Protein AF-A0A956MGJ2-F1 (afdb_monomer_lite)

Secondary structure (DSSP, 8-state):
--HHHHHHHHHHHHHHHHHHHHHS--HHHHHHHHHHHHHHHHHHHTTT---HHHHHHHHHHHHHHHHHHHHHHHHHH-HHHHHHHHHHHHHHHHHHHHHHHHHHHHHHHHHHHHHTTTSPPPHHHHHHHHHHHT-SEEEEEETTS-EEEEEE---SPPPHHHHTS--SEEEEE-SSEEEEEEEEE-TTSSEEEEEEEEEEE---TTTSSGGG--HHHHHHHHHS--EEEE-TTS--SSSEEEEEETTEEEEEEEE----HHHHHHHHHHHHHHHHHHHHHHHHHHHHHHS-HHHHHHHHHHHHHHHHHH--HHHHS--HHHH-TTT-EETTEEEEHHHHHHHHHHHHHHHHHHS-GGGSS-TTSSTTSS--

Foldseek 3Di:
DDLLQLLLVLLLQLLLLLLLCLQPQDVVSLCRNVVSLVVSCVSQVVPPDDPPLLSVLSVVLSVLSVVLSVLLCCLVPVVVVNVVVLQVVLLVVVVVVVVLLVVLLQVLQVQQLAVCQPHHDDLVSNVVSCVSSQFQKKFKAFLVLHTPDIDHDDDDDDDPCVSHVVDQWAWDDDPFWIWIKGWDHRPNNGMIMITIATAGGNDDPVPCDDSNPHVQNVSCVVSVWGKDKAAPVPDDDPAKDFDDDPHGGRIIMGTDDDDSVVVSLLSSLVSSVVSVVSSVVSVVVSLVSDDPVVNLVSLLVVLQSCLVSNPCCSNVVVVQQFDCVNAPDPPDPGGNSSVVSNVVSVVVSCVSPDDPVPVDDCPVVVVVPPD

Structure (mmCIF, N/CA/C/O backbone):
data_AF-A0A956MGJ2-F1
#
_entry.id   AF-A0A956MGJ2-F1
#
loop_
_atom_site.group_PDB
_atom_site.id
_atom_site.type_symbol
_atom_site.label_atom_id
_atom_site.label_alt_id
_atom_site.label_comp_id
_atom_site.label_asym_id
_atom_site.label_entity_id
_atom_site.label_seq_id
_atom_site.pdbx_PDB_ins_code
_atom_site.Cartn_x
_atom_site.Cartn_y
_atom_site.Cartn_z
_atom_site.occupancy
_atom_site.B_iso_or_equiv
_atom_site.auth_seq_id
_atom_site.auth_comp_id
_atom_site.auth_asym_id
_atom_site.auth_atom_id
_atom_site.pdbx_PDB_model_num
ATOM 1 N N . MET A 1 1 ? 25.127 6.728 -45.555 1.00 55.66 1 MET A N 1
ATOM 2 C CA . MET A 1 1 ? 24.183 6.244 -44.512 1.00 55.66 1 MET A CA 1
ATOM 3 C C . MET A 1 1 ? 23.483 7.454 -43.885 1.00 55.66 1 MET A C 1
ATOM 5 O O . MET A 1 1 ? 24.183 8.393 -43.530 1.00 55.66 1 MET A O 1
ATOM 9 N N . SER A 1 2 ? 22.144 7.507 -43.805 1.00 67.06 2 SER A N 1
ATOM 10 C CA . SER A 1 2 ? 21.439 8.711 -43.313 1.00 67.06 2 SER A CA 1
ATOM 11 C C . SER A 1 2 ? 21.508 8.843 -41.783 1.00 67.06 2 SER A C 1
ATOM 13 O O . SER A 1 2 ? 21.442 7.843 -41.072 1.00 67.06 2 SER A O 1
ATOM 15 N N . ALA A 1 3 ? 21.620 10.072 -41.266 1.00 64.88 3 ALA A N 1
ATOM 16 C CA . ALA A 1 3 ? 21.767 10.359 -39.830 1.00 64.88 3 ALA A CA 1
ATOM 17 C C . ALA A 1 3 ? 20.634 9.772 -38.971 1.00 64.88 3 ALA A C 1
ATOM 19 O O . ALA A 1 3 ? 20.891 9.205 -37.912 1.00 64.88 3 ALA A O 1
ATOM 20 N N . ALA A 1 4 ? 19.404 9.796 -39.493 1.00 66.50 4 ALA A N 1
ATOM 21 C CA . ALA A 1 4 ? 18.241 9.182 -38.859 1.00 66.50 4 ALA A CA 1
ATOM 22 C C . ALA A 1 4 ? 18.428 7.673 -38.608 1.00 66.50 4 ALA A C 1
ATOM 24 O O . ALA A 1 4 ? 18.086 7.187 -37.536 1.00 66.50 4 ALA A O 1
ATOM 25 N N . ARG A 1 5 ? 19.051 6.935 -39.545 1.00 70.94 5 ARG A N 1
ATOM 26 C CA . ARG A 1 5 ? 19.335 5.495 -39.380 1.00 70.94 5 ARG A CA 1
ATOM 27 C C . ARG A 1 5 ? 20.367 5.225 -38.287 1.00 70.94 5 ARG A C 1
ATOM 29 O O . ARG A 1 5 ? 20.300 4.206 -37.606 1.00 70.94 5 ARG A O 1
ATOM 36 N N . MET A 1 6 ? 21.338 6.118 -38.138 1.00 74.31 6 MET A N 1
ATOM 37 C CA . MET A 1 6 ? 22.406 5.977 -37.151 1.00 74.31 6 MET A CA 1
ATOM 38 C C . MET A 1 6 ? 21.888 6.296 -35.744 1.00 74.31 6 MET A C 1
ATOM 40 O O . MET A 1 6 ? 22.153 5.546 -34.811 1.00 74.31 6 MET A O 1
ATOM 44 N N . GLN A 1 7 ? 21.042 7.318 -35.614 1.00 72.81 7 GLN A N 1
ATOM 45 C CA . GLN A 1 7 ? 20.368 7.643 -34.360 1.00 72.81 7 GLN A CA 1
ATOM 46 C C . GLN A 1 7 ? 19.395 6.545 -33.908 1.00 72.81 7 GLN A C 1
ATOM 48 O O . GLN A 1 7 ? 19.388 6.187 -32.732 1.00 72.81 7 GLN A O 1
ATOM 53 N N . THR A 1 8 ? 18.624 5.946 -34.825 1.00 75.81 8 THR A N 1
ATOM 54 C CA . THR A 1 8 ? 17.749 4.818 -34.468 1.00 75.81 8 THR A CA 1
ATOM 55 C C . THR A 1 8 ? 18.539 3.614 -33.962 1.00 75.81 8 THR A C 1
ATOM 57 O O . THR A 1 8 ? 18.108 2.982 -33.006 1.00 75.81 8 THR A O 1
ATOM 60 N N . ARG A 1 9 ? 19.716 3.313 -34.538 1.00 82.38 9 ARG A N 1
ATOM 61 C CA . ARG A 1 9 ? 20.573 2.199 -34.081 1.00 82.38 9 ARG A CA 1
ATOM 62 C C . ARG A 1 9 ? 21.017 2.380 -32.633 1.00 82.38 9 ARG A C 1
ATOM 64 O O . ARG A 1 9 ? 20.860 1.460 -31.840 1.00 82.38 9 ARG A O 1
ATOM 71 N N . TRP A 1 10 ? 21.499 3.568 -32.284 1.00 84.62 10 TRP A N 1
ATOM 72 C CA . TRP A 1 10 ? 21.889 3.876 -30.909 1.00 84.62 10 TRP A CA 1
ATOM 73 C C . TRP A 1 10 ? 20.704 3.850 -29.938 1.00 84.62 10 TRP A C 1
ATOM 75 O O . TRP A 1 10 ? 20.852 3.391 -28.810 1.00 84.62 10 TRP A O 1
ATOM 85 N N . GLY A 1 11 ? 19.508 4.239 -30.389 1.00 83.44 11 GLY A N 1
ATOM 86 C CA . GLY A 1 11 ? 18.283 4.078 -29.604 1.00 83.44 11 GLY A CA 1
ATOM 87 C C . GLY A 1 11 ? 17.942 2.613 -29.295 1.00 83.44 11 GLY A C 1
ATOM 88 O O . GLY A 1 11 ? 17.576 2.302 -28.164 1.00 83.44 11 GLY A O 1
ATOM 89 N N . TRP A 1 12 ? 18.127 1.696 -30.252 1.00 84.44 12 TRP A N 1
ATOM 90 C CA . TRP A 1 12 ? 17.963 0.254 -30.013 1.00 84.44 12 TRP A CA 1
ATOM 91 C C . TRP A 1 12 ? 19.016 -0.308 -29.051 1.00 84.44 12 TRP A C 1
ATOM 93 O O . TRP A 1 12 ? 18.676 -1.143 -28.217 1.00 84.44 12 TRP A O 1
ATOM 103 N N . VAL A 1 13 ? 20.266 0.169 -29.118 1.00 86.25 13 VAL A N 1
ATOM 104 C CA . VAL A 1 13 ? 21.319 -0.205 -28.153 1.00 86.25 13 VAL A CA 1
ATOM 105 C C . VAL A 1 13 ? 20.947 0.264 -26.747 1.00 86.25 13 VAL A C 1
ATOM 107 O O . VAL A 1 13 ? 20.982 -0.538 -25.818 1.00 86.25 13 VAL A O 1
ATOM 110 N N . ALA A 1 14 ? 20.512 1.520 -26.598 1.00 87.25 14 ALA A N 1
ATOM 111 C CA . ALA A 1 14 ? 20.079 2.056 -25.310 1.00 87.25 14 ALA A CA 1
ATOM 112 C C . ALA A 1 14 ? 18.910 1.256 -24.718 1.00 87.25 14 ALA A C 1
ATOM 114 O O . ALA A 1 14 ? 18.926 0.905 -23.539 1.00 87.25 14 ALA A O 1
ATOM 115 N N . LEU A 1 15 ? 17.925 0.908 -25.551 1.00 87.38 15 LEU A N 1
ATOM 116 C CA . LEU A 1 15 ? 16.812 0.059 -25.142 1.00 87.38 15 LEU A CA 1
ATOM 117 C C . LEU A 1 15 ? 17.285 -1.343 -24.730 1.00 87.38 15 LEU A C 1
ATOM 119 O O . LEU A 1 15 ? 16.853 -1.847 -23.699 1.00 87.38 15 LEU A O 1
ATOM 123 N N . GLY A 1 16 ? 18.191 -1.959 -25.493 1.00 86.56 16 GLY A N 1
ATOM 124 C CA . GLY A 1 16 ? 18.778 -3.257 -25.157 1.00 86.56 16 GLY A CA 1
ATOM 125 C C . GLY A 1 16 ? 19.500 -3.244 -23.808 1.00 86.56 16 GLY A C 1
ATOM 126 O O . GLY A 1 16 ? 19.301 -4.150 -23.002 1.00 86.56 16 GLY A O 1
ATOM 127 N N . SER A 1 17 ? 20.267 -2.189 -23.516 1.00 88.94 17 SER A N 1
ATOM 128 C CA . SER A 1 17 ? 20.913 -2.008 -22.211 1.00 88.94 17 SER A CA 1
ATOM 129 C C . SER A 1 17 ? 19.895 -1.860 -21.075 1.00 88.94 17 SER A C 1
ATOM 131 O O . SER A 1 17 ? 20.057 -2.484 -20.029 1.00 88.94 17 SER A O 1
ATOM 133 N N . LEU A 1 18 ? 18.809 -1.107 -21.281 1.00 88.31 18 LEU A N 1
ATOM 134 C CA . LEU A 1 18 ? 17.727 -0.987 -20.295 1.00 88.31 18 LEU A CA 1
ATOM 135 C C . LEU A 1 18 ? 16.997 -2.320 -20.064 1.00 88.31 18 LEU A C 1
ATOM 137 O O . LEU A 1 18 ? 16.651 -2.636 -18.930 1.00 88.31 18 LEU A O 1
ATOM 141 N N . LEU A 1 19 ? 16.801 -3.132 -21.107 1.00 87.88 19 LEU A N 1
ATOM 142 C CA . LEU A 1 19 ? 16.224 -4.473 -20.969 1.00 87.88 19 LEU A CA 1
ATOM 143 C C . LEU A 1 19 ? 17.167 -5.428 -20.223 1.00 87.88 19 LEU A C 1
ATOM 145 O O . LEU A 1 19 ? 16.711 -6.194 -19.377 1.00 87.88 19 LEU A O 1
ATOM 149 N N . ALA A 1 20 ? 18.476 -5.359 -20.476 1.00 87.44 20 ALA A N 1
ATOM 150 C CA . ALA A 1 20 ? 19.469 -6.136 -19.732 1.00 87.44 20 ALA A CA 1
ATOM 151 C C . ALA A 1 20 ? 19.498 -5.750 -18.242 1.00 87.44 20 ALA A C 1
ATOM 153 O O . ALA A 1 20 ? 19.601 -6.624 -17.377 1.00 87.44 20 ALA A O 1
ATOM 154 N N . TRP A 1 21 ? 19.315 -4.461 -17.932 1.00 90.31 21 TRP A N 1
ATOM 155 C CA . TRP A 1 21 ? 19.208 -3.969 -16.558 1.00 90.31 21 TRP A CA 1
ATOM 156 C C . TRP A 1 21 ? 18.045 -4.611 -15.784 1.00 90.31 21 TRP A C 1
ATOM 158 O O . TRP A 1 21 ? 18.196 -4.908 -14.600 1.00 90.31 21 TRP A O 1
ATOM 168 N N . LEU A 1 22 ? 16.914 -4.909 -16.441 1.00 86.62 22 LEU A N 1
ATOM 169 C CA . LEU A 1 22 ? 15.776 -5.589 -15.797 1.00 86.62 22 LEU A CA 1
ATOM 170 C C . LEU A 1 22 ? 16.156 -6.969 -15.240 1.00 86.62 22 LEU A C 1
ATOM 172 O O . LEU A 1 22 ? 15.590 -7.408 -14.237 1.00 86.62 22 LEU A O 1
ATOM 176 N N . ARG A 1 23 ? 17.120 -7.648 -15.875 1.00 84.94 23 ARG A N 1
ATOM 177 C CA . ARG A 1 23 ? 17.613 -8.965 -15.455 1.00 84.94 23 ARG A CA 1
ATOM 178 C C . ARG A 1 23 ? 18.796 -8.879 -14.495 1.00 84.94 23 ARG A C 1
ATOM 180 O O . ARG A 1 23 ? 18.890 -9.711 -13.586 1.00 84.94 23 ARG A O 1
ATOM 187 N N . TRP A 1 24 ? 19.679 -7.907 -14.713 1.00 87.38 24 TRP A N 1
ATOM 188 C CA . TRP A 1 24 ? 20.918 -7.700 -13.965 1.00 87.38 24 TRP A CA 1
ATOM 189 C C . TRP A 1 24 ? 21.084 -6.217 -13.605 1.00 87.38 24 TRP A C 1
ATOM 191 O O . TRP A 1 24 ? 21.798 -5.504 -14.309 1.00 87.38 24 TRP A O 1
ATOM 201 N N . PRO A 1 25 ? 20.443 -5.728 -12.529 1.00 87.44 25 PRO A N 1
ATOM 202 C CA . PRO A 1 25 ? 20.536 -4.324 -12.143 1.00 87.44 25 PRO A CA 1
ATOM 203 C C . PRO A 1 25 ? 21.990 -3.930 -11.860 1.00 87.44 25 PRO A C 1
ATOM 205 O O . PRO A 1 25 ? 22.602 -4.428 -10.917 1.00 87.44 25 PRO A O 1
ATOM 208 N N . SER A 1 26 ? 22.563 -3.060 -12.691 1.00 89.56 26 SER A N 1
ATOM 209 C CA . SER A 1 26 ? 23.944 -2.598 -12.538 1.00 89.56 26 SER A CA 1
ATOM 210 C C . SER A 1 26 ? 24.154 -1.220 -13.161 1.00 89.56 26 SER A C 1
ATOM 212 O O . SER A 1 26 ? 23.470 -0.835 -14.115 1.00 89.56 26 SER A O 1
ATOM 214 N N . TRP A 1 27 ? 25.145 -0.490 -12.647 1.00 91.00 27 TRP A N 1
ATOM 215 C CA . TRP A 1 27 ? 25.567 0.793 -13.210 1.00 91.00 27 TRP A CA 1
ATOM 216 C C . TRP A 1 27 ? 26.134 0.666 -14.629 1.00 91.00 27 TRP A C 1
ATOM 218 O O . TRP A 1 27 ? 26.012 1.602 -15.415 1.00 91.00 27 TRP A O 1
ATOM 228 N N . LEU A 1 28 ? 26.679 -0.500 -14.996 1.00 92.75 28 LEU A N 1
ATOM 229 C CA . LEU A 1 28 ? 27.245 -0.744 -16.327 1.00 92.75 28 LEU A CA 1
ATOM 230 C C . LEU A 1 28 ? 26.185 -0.633 -17.428 1.00 92.75 28 LEU A C 1
ATOM 232 O O . LEU A 1 28 ? 26.420 0.002 -18.454 1.00 92.75 28 LEU A O 1
ATOM 236 N N . TRP A 1 29 ? 24.994 -1.192 -17.205 1.00 90.50 29 TRP A N 1
ATOM 237 C CA . TRP A 1 29 ? 23.905 -1.109 -18.181 1.00 90.50 29 TRP A CA 1
ATOM 238 C C . TRP A 1 29 ? 23.333 0.303 -18.303 1.00 90.50 29 TRP A C 1
ATOM 240 O O . TRP A 1 29 ? 22.946 0.719 -19.393 1.00 90.50 29 TRP A O 1
ATOM 250 N N . ILE A 1 30 ? 23.335 1.066 -17.209 1.00 89.81 30 ILE A N 1
ATOM 251 C CA . ILE A 1 30 ? 22.925 2.475 -17.212 1.00 89.81 30 ILE A CA 1
ATOM 252 C C . ILE A 1 30 ? 23.940 3.311 -17.996 1.00 89.81 30 ILE A C 1
ATOM 254 O O . ILE A 1 30 ? 23.548 4.078 -18.873 1.00 89.81 30 ILE A O 1
ATOM 258 N N . ALA A 1 31 ? 25.237 3.122 -17.739 1.00 90.69 31 ALA A N 1
ATOM 259 C CA . ALA A 1 31 ? 26.306 3.787 -18.477 1.00 90.69 31 ALA A CA 1
ATOM 260 C C . ALA A 1 31 ? 26.255 3.444 -19.975 1.00 90.69 31 ALA A C 1
ATOM 262 O O . ALA A 1 31 ? 26.366 4.339 -20.811 1.00 90.69 31 ALA A O 1
ATOM 263 N N . GLY A 1 32 ? 26.000 2.177 -20.321 1.00 89.38 32 GLY A N 1
ATOM 264 C CA . GLY A 1 32 ? 25.784 1.743 -21.702 1.00 89.38 32 GLY A CA 1
ATOM 265 C C . GLY A 1 32 ? 24.585 2.433 -22.362 1.00 89.38 32 GLY A C 1
ATOM 266 O O . GLY A 1 32 ? 24.704 2.935 -23.482 1.00 89.38 32 GLY A O 1
ATOM 267 N N . ALA A 1 33 ? 23.455 2.535 -21.654 1.00 89.75 33 ALA A N 1
ATOM 268 C CA . ALA A 1 33 ? 22.269 3.229 -22.149 1.00 89.75 33 ALA A CA 1
ATOM 269 C C . ALA A 1 33 ? 22.529 4.727 -22.374 1.00 89.75 33 ALA A C 1
ATOM 271 O O . ALA A 1 33 ? 22.254 5.245 -23.456 1.00 89.75 33 ALA A O 1
ATOM 272 N N . LEU A 1 34 ? 23.107 5.416 -21.386 1.00 90.00 34 LEU A N 1
ATOM 273 C CA . LEU A 1 34 ? 23.436 6.841 -21.474 1.00 90.00 34 LEU A CA 1
ATOM 274 C C . LEU A 1 34 ? 24.486 7.124 -22.555 1.00 90.00 34 LEU A C 1
ATOM 276 O O . LEU A 1 34 ? 24.324 8.070 -23.325 1.00 90.00 34 LEU A O 1
ATOM 280 N N . GLY A 1 35 ? 25.517 6.284 -22.667 1.00 89.38 35 GLY A N 1
ATOM 281 C CA . GLY A 1 35 ? 26.540 6.386 -23.707 1.00 89.38 35 GLY A CA 1
ATOM 282 C C . GLY A 1 35 ? 25.947 6.250 -25.110 1.00 89.38 35 GLY A C 1
ATOM 283 O O . GLY A 1 35 ? 26.216 7.077 -25.982 1.00 89.38 35 GLY A O 1
ATOM 284 N N . ALA A 1 36 ? 25.061 5.271 -25.318 1.00 87.44 36 ALA A N 1
ATOM 285 C CA . ALA A 1 36 ? 24.349 5.110 -26.582 1.00 87.44 36 ALA A CA 1
ATOM 286 C C . ALA A 1 36 ? 23.455 6.325 -26.899 1.00 87.44 36 ALA A C 1
ATOM 288 O O . ALA A 1 36 ? 23.465 6.822 -28.028 1.00 87.44 36 ALA A O 1
ATOM 289 N N . LEU A 1 37 ? 22.733 6.868 -25.913 1.00 85.88 37 LEU A N 1
ATOM 290 C CA . LEU A 1 37 ? 21.936 8.087 -26.098 1.00 85.88 37 LEU A CA 1
ATOM 291 C C . LEU A 1 37 ? 22.800 9.305 -26.442 1.00 85.88 37 LEU A C 1
ATOM 293 O O . LEU A 1 37 ? 22.441 10.056 -27.350 1.00 85.88 37 LEU A O 1
ATOM 297 N N . GLY A 1 38 ? 23.943 9.474 -25.774 1.00 85.06 38 GLY A N 1
ATOM 298 C CA . GLY A 1 38 ? 24.897 10.551 -26.038 1.00 85.06 38 GLY A CA 1
ATOM 299 C C . GLY A 1 38 ? 25.451 10.497 -27.461 1.00 85.06 38 GLY A C 1
ATOM 300 O O . GLY A 1 38 ? 25.417 11.501 -28.176 1.00 85.06 38 GLY A O 1
ATOM 301 N N . LEU A 1 39 ? 25.861 9.309 -27.920 1.00 85.12 39 LEU A N 1
ATOM 302 C CA . LEU A 1 39 ? 26.315 9.089 -29.298 1.00 85.12 39 LEU A CA 1
ATOM 303 C C . LEU A 1 39 ? 25.197 9.354 -30.317 1.00 85.12 39 LEU A C 1
ATOM 305 O O . LEU A 1 39 ? 25.419 10.020 -31.331 1.00 85.12 39 LEU A O 1
ATOM 309 N N . GLY A 1 40 ? 23.975 8.890 -30.042 1.00 80.50 40 GLY A N 1
ATOM 310 C CA . GLY A 1 40 ? 22.810 9.152 -30.889 1.00 80.50 40 GLY A CA 1
ATOM 311 C C . GLY A 1 40 ? 22.456 10.641 -30.984 1.00 80.50 40 GLY A C 1
ATOM 312 O O . GLY A 1 40 ? 22.125 11.127 -32.068 1.00 80.50 40 GLY A O 1
ATOM 313 N N . TRP A 1 41 ? 22.555 11.375 -29.873 1.00 79.19 41 TRP A N 1
ATOM 314 C CA . TRP A 1 41 ? 22.284 12.811 -29.815 1.00 79.19 41 TRP A CA 1
ATOM 315 C C . TRP A 1 41 ? 23.359 13.638 -30.521 1.00 79.19 41 TRP A C 1
ATOM 317 O O . TRP A 1 41 ? 23.013 14.511 -31.316 1.00 79.19 41 TRP A O 1
ATOM 327 N N . ALA A 1 42 ? 24.644 13.329 -30.316 1.00 81.88 42 ALA A N 1
ATOM 328 C CA . ALA A 1 42 ? 25.751 14.005 -30.995 1.00 81.88 42 ALA A CA 1
ATOM 329 C C . ALA A 1 42 ? 25.619 13.908 -32.527 1.00 81.88 42 ALA A C 1
ATOM 331 O O . ALA A 1 42 ? 25.711 14.915 -33.230 1.00 81.88 42 ALA A O 1
ATOM 332 N N . VAL A 1 43 ? 25.284 12.717 -33.039 1.00 76.19 43 VAL A N 1
ATOM 333 C CA . VAL A 1 43 ? 25.066 12.474 -34.477 1.00 76.19 43 VAL A CA 1
ATOM 334 C C . VAL A 1 43 ? 23.813 13.192 -35.007 1.00 76.19 43 VAL A C 1
ATOM 336 O O . VAL A 1 43 ? 23.805 13.652 -36.152 1.00 76.19 43 VAL A O 1
ATOM 339 N N . GLY A 1 44 ? 22.753 13.299 -34.198 1.00 68.25 44 GLY A N 1
ATOM 340 C CA . GLY A 1 44 ? 21.500 13.966 -34.572 1.00 68.25 44 GLY A CA 1
ATOM 341 C C . GLY A 1 44 ? 21.569 15.499 -34.533 1.00 68.25 44 GLY A C 1
ATOM 342 O O . GLY A 1 44 ? 21.020 16.163 -35.417 1.00 68.25 44 GLY A O 1
ATOM 343 N N . ARG A 1 45 ? 22.273 16.074 -33.545 1.00 69.44 45 ARG A N 1
ATOM 344 C CA . ARG A 1 45 ? 22.420 17.528 -33.347 1.00 69.44 45 ARG A CA 1
ATOM 345 C C . ARG A 1 45 ? 23.189 18.195 -34.481 1.00 69.44 45 ARG A C 1
ATOM 347 O O . ARG A 1 45 ? 22.788 19.264 -34.924 1.00 69.44 45 ARG A O 1
ATOM 354 N N . TRP A 1 46 ? 24.213 17.531 -35.017 1.00 59.12 46 TRP A N 1
ATOM 355 C CA . TRP A 1 46 ? 24.986 18.019 -36.166 1.00 59.12 46 TRP A CA 1
ATOM 356 C C . TRP A 1 46 ? 24.156 18.167 -37.455 1.00 59.12 46 TRP A C 1
ATOM 358 O O . TRP A 1 46 ? 24.626 18.757 -38.423 1.00 59.12 46 TRP A O 1
ATOM 368 N N . ARG A 1 47 ? 22.931 17.620 -37.505 1.00 58.41 47 ARG A N 1
ATOM 369 C CA . ARG A 1 47 ? 22.081 17.593 -38.710 1.00 58.41 47 ARG A CA 1
ATOM 370 C C . ARG A 1 47 ? 20.627 18.036 -38.468 1.00 58.41 47 ARG A C 1
ATOM 372 O O . ARG A 1 47 ? 19.764 17.780 -39.305 1.00 58.41 47 ARG A O 1
ATOM 379 N N . GLY A 1 48 ? 20.352 18.707 -37.343 1.00 53.00 48 GLY A N 1
ATOM 380 C CA . GLY A 1 48 ? 19.141 19.517 -37.124 1.00 53.00 48 GLY A CA 1
ATOM 381 C C . GLY A 1 48 ? 17.810 18.786 -36.888 1.00 53.00 48 GLY A C 1
ATOM 382 O O . GLY A 1 48 ? 16.773 19.444 -36.878 1.00 53.00 48 GLY A O 1
ATOM 383 N N . ARG A 1 49 ? 17.780 17.457 -36.702 1.00 58.19 49 ARG A N 1
ATOM 384 C CA . ARG A 1 49 ? 16.526 16.694 -36.494 1.00 58.19 49 ARG A CA 1
ATOM 385 C C . ARG A 1 49 ? 16.716 15.483 -35.577 1.00 58.19 49 ARG A C 1
ATOM 387 O O . ARG A 1 49 ? 16.811 14.355 -36.050 1.00 58.19 49 ARG A O 1
ATOM 394 N N . GLY A 1 50 ? 16.755 15.714 -34.265 1.00 58.34 50 GLY A N 1
ATOM 395 C CA . GLY A 1 50 ? 16.750 14.644 -33.263 1.00 58.34 50 GLY A CA 1
ATOM 396 C C . GLY A 1 50 ? 15.373 14.487 -32.597 1.00 58.34 50 GLY A C 1
ATOM 397 O O . GLY A 1 50 ? 14.843 15.489 -32.122 1.00 58.34 50 GLY A O 1
ATOM 398 N N . PRO A 1 51 ? 14.781 13.279 -32.511 1.00 66.81 51 PRO A N 1
ATOM 399 C CA . PRO A 1 51 ? 13.570 13.023 -31.730 1.00 66.81 51 PRO A CA 1
ATOM 400 C C . PRO A 1 51 ? 13.828 13.204 -30.226 1.00 66.81 51 PRO A C 1
ATOM 402 O O . PRO A 1 51 ? 14.160 12.250 -29.523 1.00 66.81 51 PRO A O 1
ATOM 405 N N . LEU A 1 52 ? 13.639 14.432 -29.732 1.00 77.31 52 LEU A N 1
ATOM 406 C CA . LEU A 1 52 ? 13.768 14.811 -28.317 1.00 77.31 52 LEU A CA 1
ATOM 407 C C . LEU A 1 52 ? 12.999 13.865 -27.382 1.00 77.31 52 LEU A C 1
ATOM 409 O O . LEU A 1 52 ? 13.503 13.495 -26.325 1.00 77.31 52 LEU A O 1
ATOM 413 N N . ALA A 1 53 ? 11.817 13.407 -27.802 1.00 79.31 53 ALA A N 1
ATOM 414 C CA . ALA A 1 53 ? 10.989 12.484 -27.031 1.00 79.31 53 ALA A CA 1
ATOM 415 C C . ALA A 1 53 ? 11.702 11.159 -26.701 1.00 79.31 53 ALA A C 1
ATOM 417 O O . ALA A 1 53 ? 11.599 10.671 -25.581 1.00 79.31 53 ALA A O 1
ATOM 418 N N . LEU A 1 54 ? 12.468 10.592 -27.641 1.00 79.56 54 LEU A N 1
ATOM 419 C CA . LEU A 1 54 ? 13.191 9.340 -27.412 1.00 79.56 54 LEU A CA 1
ATOM 420 C C . LEU A 1 54 ? 14.323 9.526 -26.398 1.00 79.56 54 LEU A C 1
ATOM 422 O O . LEU A 1 54 ? 14.481 8.714 -25.489 1.00 79.56 54 LEU A O 1
ATOM 426 N N . THR A 1 55 ? 15.102 10.598 -26.551 1.00 81.31 55 THR A N 1
ATOM 427 C CA . THR A 1 55 ? 16.196 10.913 -25.626 1.00 81.31 55 THR A CA 1
ATOM 428 C C . THR A 1 55 ? 15.679 11.207 -24.223 1.00 81.31 55 THR A C 1
ATOM 430 O O . THR A 1 55 ? 16.286 10.756 -23.258 1.00 81.31 55 THR A O 1
ATOM 433 N N . LEU A 1 56 ? 14.535 11.890 -24.104 1.00 85.19 56 LEU A N 1
ATOM 434 C CA . LEU A 1 56 ? 13.900 12.168 -22.816 1.00 85.19 56 LEU A CA 1
ATOM 435 C C . LEU A 1 56 ? 13.369 10.891 -22.157 1.00 85.19 56 LEU A C 1
ATOM 437 O O . LEU A 1 56 ? 13.664 10.657 -20.991 1.00 85.19 56 LEU A O 1
ATOM 441 N N . LEU A 1 57 ? 12.648 10.034 -22.889 1.00 85.50 57 LEU A N 1
ATOM 442 C CA . LEU A 1 57 ? 12.102 8.787 -22.336 1.00 85.50 57 LEU A CA 1
ATOM 443 C C . LEU A 1 57 ? 13.200 7.812 -21.905 1.00 85.50 57 LEU A C 1
ATOM 445 O O . LEU A 1 57 ? 13.137 7.250 -20.814 1.00 85.50 57 LEU A O 1
ATOM 449 N N . ALA A 1 58 ? 14.221 7.622 -22.739 1.00 84.00 58 ALA A N 1
ATOM 450 C CA . ALA A 1 58 ? 15.326 6.729 -22.417 1.00 84.00 58 ALA A CA 1
ATOM 451 C C . ALA A 1 58 ? 16.233 7.311 -21.316 1.00 84.00 58 ALA A C 1
ATOM 453 O O . ALA A 1 58 ? 16.699 6.568 -20.455 1.00 84.00 58 ALA A O 1
ATOM 454 N N . GLY A 1 59 ? 16.427 8.635 -21.293 1.00 86.69 59 GLY A N 1
ATOM 455 C CA . GLY A 1 59 ? 17.103 9.332 -20.198 1.00 86.69 59 GLY A CA 1
ATOM 456 C C . GLY A 1 59 ? 16.347 9.197 -18.874 1.00 86.69 59 GLY A C 1
ATOM 457 O O . GLY A 1 59 ? 16.949 8.859 -17.858 1.00 86.69 59 GLY A O 1
ATOM 458 N N . ALA A 1 60 ? 15.020 9.355 -18.888 1.00 90.62 60 ALA A N 1
ATOM 459 C CA . ALA A 1 60 ? 14.168 9.121 -17.724 1.00 90.62 60 ALA A CA 1
ATOM 460 C C . ALA A 1 60 ? 14.241 7.660 -17.254 1.00 90.62 60 ALA A C 1
ATOM 462 O O . ALA A 1 60 ? 14.383 7.410 -16.060 1.00 90.62 60 ALA A O 1
ATOM 463 N N . ALA A 1 61 ? 14.217 6.690 -18.176 1.00 89.44 61 ALA A N 1
ATOM 464 C CA . ALA A 1 61 ? 14.374 5.274 -17.844 1.00 89.44 61 ALA A CA 1
ATOM 465 C C . ALA A 1 61 ? 15.728 4.986 -17.177 1.00 89.44 61 ALA A C 1
ATOM 467 O O . ALA A 1 61 ? 15.774 4.275 -16.175 1.00 89.44 61 ALA A O 1
ATOM 468 N N . ALA A 1 62 ? 16.815 5.572 -17.689 1.00 89.06 62 ALA A N 1
ATOM 469 C CA . ALA A 1 62 ? 18.151 5.448 -17.112 1.00 89.06 62 ALA A CA 1
ATOM 470 C C . ALA A 1 62 ? 18.254 6.105 -15.724 1.00 89.06 62 ALA A C 1
ATOM 472 O O . ALA A 1 62 ? 18.846 5.521 -14.819 1.00 89.06 62 ALA A O 1
ATOM 473 N N . ALA A 1 63 ? 17.634 7.273 -15.523 1.00 92.69 63 ALA A N 1
ATOM 474 C CA . ALA A 1 63 ? 17.580 7.935 -14.220 1.00 92.69 63 ALA A CA 1
ATOM 475 C C . ALA A 1 63 ? 16.809 7.094 -13.187 1.00 92.69 63 ALA A C 1
ATOM 477 O O . ALA A 1 63 ? 17.306 6.844 -12.090 1.00 92.69 63 ALA A O 1
ATOM 478 N N . VAL A 1 64 ? 15.631 6.580 -13.561 1.00 93.31 64 VAL A N 1
ATOM 479 C CA . VAL A 1 64 ? 14.823 5.665 -12.734 1.00 93.31 64 VAL A CA 1
ATOM 480 C C . VAL A 1 64 ? 15.604 4.386 -12.410 1.00 93.31 64 VAL A C 1
ATOM 482 O O . VAL A 1 64 ? 15.599 3.943 -11.263 1.00 93.31 64 VAL A O 1
ATOM 485 N N . ALA A 1 65 ? 16.315 3.814 -13.386 1.00 89.94 65 ALA A N 1
ATOM 486 C CA . ALA A 1 65 ? 17.187 2.661 -13.176 1.00 89.94 65 ALA A CA 1
ATOM 487 C C . ALA A 1 65 ? 18.332 2.977 -12.198 1.00 89.94 65 ALA A C 1
ATOM 489 O O . ALA A 1 65 ? 18.616 2.166 -11.320 1.00 89.94 65 ALA A O 1
ATOM 490 N N . GLY A 1 66 ? 18.948 4.159 -12.292 1.00 90.62 66 GLY A N 1
ATOM 491 C CA . GLY A 1 66 ? 20.002 4.614 -11.376 1.00 90.62 66 GLY A CA 1
ATOM 492 C C . GLY A 1 66 ? 19.534 4.709 -9.931 1.00 90.62 66 GLY A C 1
ATOM 493 O O . GLY A 1 66 ? 20.152 4.118 -9.047 1.00 90.62 66 GLY A O 1
ATOM 494 N N . VAL A 1 67 ? 18.388 5.354 -9.690 1.00 93.38 67 VAL A N 1
ATOM 495 C CA . VAL A 1 67 ? 17.784 5.399 -8.345 1.00 93.38 67 VAL A CA 1
ATOM 496 C C . VAL A 1 67 ? 17.448 3.988 -7.846 1.00 93.38 67 VAL A C 1
ATOM 498 O O . VAL A 1 67 ? 17.639 3.679 -6.667 1.00 93.38 67 VAL A O 1
ATOM 501 N N . GLY A 1 68 ? 16.990 3.110 -8.744 1.00 90.75 68 GLY A N 1
ATOM 502 C CA . GLY A 1 68 ? 16.749 1.701 -8.449 1.00 90.75 68 GLY A CA 1
ATOM 503 C C . GLY A 1 68 ? 18.008 0.957 -7.998 1.00 90.75 68 GLY A C 1
ATOM 504 O O . GLY A 1 68 ? 17.974 0.314 -6.952 1.00 90.75 68 GLY A O 1
ATOM 505 N N . VAL A 1 69 ? 19.123 1.069 -8.731 1.00 91.88 69 VAL A N 1
ATOM 506 C CA . VAL A 1 69 ? 20.407 0.439 -8.359 1.00 91.88 69 VAL A CA 1
ATOM 507 C C . VAL A 1 69 ? 20.893 0.958 -7.016 1.00 91.88 69 VAL A C 1
ATOM 509 O O . VAL A 1 69 ? 21.254 0.158 -6.162 1.00 91.88 69 VAL A O 1
ATOM 512 N N . GLU A 1 70 ? 20.847 2.270 -6.807 1.00 92.19 70 GLU A N 1
ATOM 513 C CA . GLU A 1 70 ? 21.289 2.891 -5.560 1.00 92.19 70 GLU A CA 1
ATOM 514 C C . GLU A 1 70 ? 20.455 2.421 -4.358 1.00 92.19 70 GLU A C 1
ATOM 516 O O . GLU A 1 70 ? 20.973 2.123 -3.284 1.00 92.19 70 GLU A O 1
ATOM 521 N N . THR A 1 71 ? 19.142 2.281 -4.540 1.00 91.50 71 THR A N 1
ATOM 522 C CA . THR A 1 71 ? 18.256 1.759 -3.491 1.00 91.50 71 THR A CA 1
ATOM 523 C C . THR A 1 71 ? 18.551 0.285 -3.202 1.00 91.50 71 THR A C 1
ATOM 525 O O . THR A 1 71 ? 18.626 -0.114 -2.043 1.00 91.50 71 THR A O 1
ATOM 528 N N . LEU A 1 72 ? 18.745 -0.533 -4.241 1.00 92.25 72 LEU A N 1
ATOM 529 C CA . LEU A 1 72 ? 19.105 -1.946 -4.090 1.00 92.25 72 LEU A CA 1
ATOM 530 C C . LEU A 1 72 ? 20.482 -2.112 -3.436 1.00 92.25 72 LEU A C 1
ATOM 532 O O . LEU A 1 72 ? 20.659 -3.015 -2.619 1.00 92.25 72 LEU A O 1
ATOM 536 N N . HIS A 1 73 ? 21.432 -1.229 -3.747 1.00 92.31 73 HIS A N 1
ATOM 537 C CA . HIS A 1 73 ? 22.751 -1.200 -3.126 1.00 92.31 73 HIS A CA 1
ATOM 538 C C . HIS A 1 73 ? 22.640 -0.913 -1.628 1.00 92.31 73 HIS A C 1
ATOM 540 O O . HIS A 1 73 ? 23.128 -1.712 -0.833 1.00 92.31 73 HIS A O 1
ATOM 546 N N . ARG A 1 74 ? 21.893 0.129 -1.237 1.00 91.94 74 ARG A N 1
ATOM 547 C CA . ARG A 1 74 ? 21.626 0.450 0.175 1.00 91.94 74 ARG A CA 1
ATOM 548 C C . ARG A 1 74 ? 20.916 -0.677 0.919 1.00 91.94 74 ARG A C 1
ATOM 550 O O . ARG A 1 74 ? 21.306 -1.005 2.030 1.00 91.94 74 ARG A O 1
ATOM 557 N N . ILE A 1 75 ? 19.936 -1.341 0.301 1.00 92.94 75 ILE A N 1
ATOM 558 C CA . ILE A 1 75 ? 19.299 -2.527 0.901 1.00 92.94 75 ILE A CA 1
ATOM 559 C C . ILE A 1 75 ? 20.319 -3.648 1.120 1.00 92.94 75 ILE A C 1
ATOM 561 O O . ILE A 1 75 ? 20.222 -4.359 2.113 1.00 92.94 75 ILE A O 1
ATOM 565 N N . THR A 1 76 ? 21.278 -3.828 0.210 1.00 92.56 76 THR A N 1
ATOM 566 C CA . THR A 1 76 ? 22.245 -4.937 0.256 1.00 92.56 76 THR A CA 1
ATOM 567 C C . THR A 1 76 ? 23.393 -4.669 1.233 1.00 92.56 76 THR A C 1
ATOM 569 O O . THR A 1 76 ? 23.760 -5.563 1.987 1.00 92.56 76 THR A O 1
ATOM 572 N N . GLN A 1 77 ? 23.945 -3.454 1.227 1.00 93.75 77 GLN A N 1
ATOM 573 C CA . GLN A 1 77 ? 25.156 -3.088 1.973 1.00 93.75 77 GLN A CA 1
ATOM 574 C C . GLN A 1 77 ? 24.861 -2.357 3.289 1.00 93.75 77 GLN A C 1
ATOM 576 O O . GLN A 1 77 ? 25.595 -2.509 4.257 1.00 93.75 77 GLN A O 1
ATOM 581 N N . GLU A 1 78 ? 23.767 -1.596 3.354 1.00 94.94 78 GLU A N 1
ATOM 582 C CA . GLU A 1 78 ? 23.432 -0.710 4.478 1.00 94.94 78 GLU A CA 1
ATOM 583 C C . GLU A 1 78 ? 22.088 -1.087 5.115 1.00 94.94 78 GLU A C 1
ATOM 585 O O . GLU A 1 78 ? 21.319 -0.222 5.540 1.00 94.94 78 GLU A O 1
ATOM 590 N N . TRP A 1 79 ? 21.767 -2.384 5.170 1.00 93.38 79 TRP A N 1
ATOM 591 C CA . TRP A 1 79 ? 20.455 -2.857 5.622 1.00 93.38 79 TRP A CA 1
ATOM 592 C C . TRP A 1 79 ? 19.985 -2.253 6.960 1.00 93.38 79 TRP A C 1
ATOM 594 O O . TRP A 1 79 ? 18.838 -1.802 7.013 1.00 93.38 79 TRP A O 1
ATOM 604 N N . PRO A 1 80 ? 20.812 -2.179 8.027 1.00 93.31 80 PRO A N 1
ATOM 605 C CA . PRO A 1 80 ? 20.382 -1.589 9.294 1.00 93.31 80 PRO A CA 1
ATOM 606 C C . PRO A 1 80 ? 19.992 -0.112 9.165 1.00 93.31 80 PRO A C 1
ATOM 608 O O . PRO A 1 80 ? 18.940 0.285 9.655 1.00 93.31 80 PRO A O 1
ATOM 611 N N . THR A 1 81 ? 20.799 0.687 8.463 1.00 93.31 81 THR A N 1
ATOM 612 C CA . THR A 1 81 ? 20.566 2.127 8.283 1.00 93.31 81 THR A CA 1
ATOM 613 C C . THR A 1 81 ? 19.415 2.408 7.320 1.00 93.31 81 THR A C 1
ATOM 615 O O . THR A 1 81 ? 18.664 3.364 7.501 1.00 93.31 81 THR A O 1
ATOM 618 N N . TYR A 1 82 ? 19.262 1.587 6.279 1.00 93.62 82 TYR A N 1
ATOM 619 C CA . TYR A 1 82 ? 18.101 1.639 5.397 1.00 93.62 82 TYR A CA 1
ATOM 620 C C . TYR A 1 82 ? 16.819 1.353 6.185 1.00 93.62 82 TYR A C 1
ATOM 622 O O . TYR A 1 82 ? 15.866 2.125 6.087 1.00 93.62 82 TYR A O 1
ATOM 630 N N . TRP A 1 83 ? 16.806 0.274 6.977 1.00 93.19 83 TRP A N 1
ATOM 631 C CA . TRP A 1 83 ? 15.626 -0.121 7.739 1.00 93.19 83 TRP A CA 1
ATOM 632 C C . TRP A 1 83 ? 15.269 0.902 8.813 1.00 93.19 83 TRP A C 1
ATOM 634 O O . TRP A 1 83 ? 14.115 1.299 8.864 1.00 93.19 83 TRP A O 1
ATOM 644 N N . SER A 1 84 ? 16.229 1.405 9.595 1.00 91.69 84 SER A N 1
ATOM 645 C CA . SER A 1 84 ? 15.930 2.383 10.652 1.00 91.69 84 SER A CA 1
ATOM 646 C C . SER A 1 84 ? 15.276 3.659 10.113 1.00 91.69 84 SER A C 1
ATOM 648 O O . SER A 1 84 ? 14.338 4.177 10.712 1.00 91.69 84 SER A O 1
ATOM 650 N N . ARG A 1 85 ? 15.702 4.143 8.936 1.00 92.62 85 ARG A N 1
ATOM 651 C CA . ARG A 1 85 ? 15.052 5.282 8.267 1.00 92.62 85 ARG A CA 1
ATOM 652 C C . ARG A 1 85 ? 13.626 4.959 7.821 1.00 92.62 85 ARG A C 1
ATOM 654 O O . ARG A 1 85 ? 12.757 5.817 7.919 1.00 92.62 85 ARG A O 1
ATOM 661 N N . GLN A 1 86 ? 13.391 3.761 7.287 1.00 91.94 86 GLN A N 1
ATOM 662 C CA . GLN A 1 86 ? 12.053 3.338 6.858 1.00 91.94 86 GLN A CA 1
ATOM 663 C C . GLN A 1 86 ? 11.118 3.112 8.049 1.00 91.94 86 GLN A C 1
ATOM 665 O O . GLN A 1 86 ? 9.973 3.541 8.002 1.00 91.94 86 GLN A O 1
ATOM 670 N N . GLU A 1 87 ? 11.617 2.504 9.121 1.00 92.25 87 GLU A N 1
ATOM 671 C CA . GLU A 1 87 ? 10.897 2.280 10.372 1.00 92.25 87 GLU A CA 1
ATOM 672 C C . GLU A 1 87 ? 10.492 3.603 11.030 1.00 92.25 87 GLU A C 1
ATOM 674 O O . GLU A 1 87 ? 9.338 3.746 11.416 1.00 92.25 87 GLU A O 1
ATOM 679 N N . ALA A 1 88 ? 11.382 4.603 11.062 1.00 91.50 88 ALA A N 1
ATOM 680 C CA . ALA A 1 88 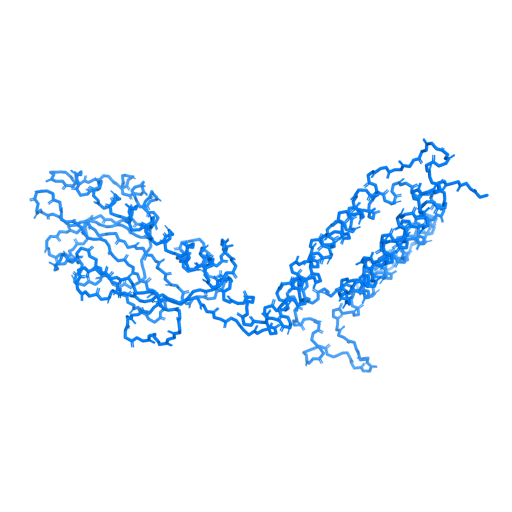? 11.054 5.940 11.558 1.00 91.50 88 ALA A CA 1
ATOM 681 C C . ALA A 1 88 ? 9.953 6.621 10.722 1.00 91.50 88 ALA A C 1
ATOM 683 O O . ALA A 1 88 ? 8.961 7.089 11.272 1.00 91.50 88 ALA A O 1
ATOM 684 N N . GLN A 1 89 ? 10.079 6.607 9.388 1.00 92.38 89 GLN A N 1
ATOM 685 C CA . GLN A 1 89 ? 9.069 7.179 8.484 1.00 92.38 89 GLN A CA 1
ATOM 686 C C . GLN A 1 89 ? 7.710 6.480 8.610 1.00 92.38 89 GLN A C 1
ATOM 688 O O . GLN A 1 89 ? 6.663 7.128 8.616 1.00 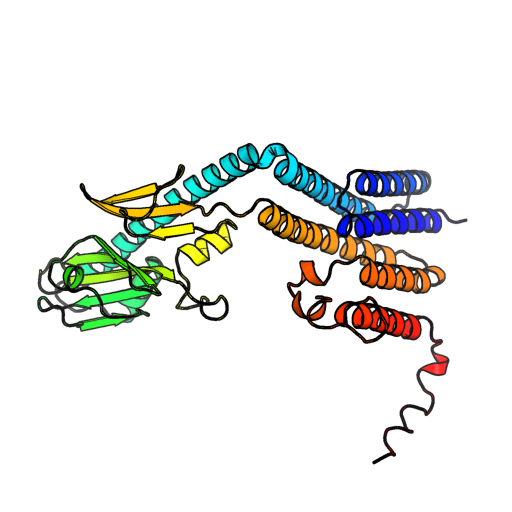92.38 89 GLN A O 1
ATOM 693 N N . ALA A 1 90 ? 7.716 5.150 8.704 1.00 92.44 90 ALA A N 1
ATOM 694 C CA . ALA A 1 90 ? 6.507 4.368 8.912 1.00 92.44 90 ALA A CA 1
ATOM 695 C C . ALA A 1 90 ? 5.904 4.636 10.297 1.00 92.44 90 ALA A C 1
ATOM 697 O O . ALA A 1 90 ? 4.688 4.753 10.398 1.00 92.44 90 ALA A O 1
ATOM 698 N N . GLY A 1 91 ? 6.731 4.790 11.334 1.00 90.88 91 GLY A N 1
ATOM 699 C CA . GLY A 1 91 ? 6.306 5.146 12.687 1.00 90.88 91 GLY A CA 1
ATOM 700 C C . GLY A 1 91 ? 5.597 6.500 12.751 1.00 90.88 91 GLY A C 1
ATOM 701 O O . GLY A 1 91 ? 4.491 6.584 13.277 1.00 90.88 91 GLY A O 1
ATOM 702 N N . GLU A 1 92 ? 6.171 7.538 12.138 1.00 91.94 92 GLU A N 1
ATOM 703 C CA . GLU A 1 92 ? 5.542 8.866 12.039 1.00 91.94 92 GLU A CA 1
ATOM 704 C C . GLU A 1 92 ? 4.193 8.801 11.307 1.00 91.94 92 GLU A C 1
ATOM 706 O O . GLU A 1 92 ? 3.183 9.324 11.783 1.00 91.94 92 GLU A O 1
ATOM 711 N N . ALA A 1 93 ? 4.149 8.107 10.164 1.00 93.50 93 ALA A N 1
ATOM 712 C CA . ALA A 1 93 ? 2.915 7.925 9.405 1.00 93.50 93 ALA A CA 1
ATOM 713 C C . ALA A 1 93 ? 1.867 7.110 10.181 1.00 93.50 93 ALA A C 1
ATOM 715 O O . ALA A 1 93 ? 0.669 7.359 10.045 1.00 93.50 93 ALA A O 1
ATOM 716 N N . LEU A 1 94 ? 2.300 6.125 10.970 1.00 92.38 94 LEU A N 1
ATOM 717 C CA . LEU A 1 94 ? 1.433 5.286 11.792 1.00 92.38 94 LEU A CA 1
ATOM 718 C C . LEU A 1 94 ? 0.790 6.111 12.903 1.00 92.38 94 LEU A C 1
ATOM 720 O O . LEU A 1 94 ? -0.430 6.060 13.054 1.00 92.38 94 LEU A O 1
ATOM 724 N N . GLN A 1 95 ? 1.591 6.913 13.605 1.00 90.75 95 GLN A N 1
ATOM 725 C CA . GLN A 1 95 ? 1.122 7.808 14.656 1.00 90.75 95 GLN A CA 1
ATOM 726 C C . GLN A 1 95 ? 0.089 8.812 14.125 1.00 90.75 95 GLN A C 1
ATOM 728 O O . GLN A 1 95 ? -1.030 8.876 14.626 1.00 90.75 95 GLN A O 1
ATOM 733 N N . GLN A 1 96 ? 0.400 9.521 13.037 1.00 93.50 96 GLN A N 1
ATOM 734 C CA . GLN A 1 96 ? -0.539 10.482 12.445 1.00 93.50 96 GLN A CA 1
ATOM 735 C C . GLN A 1 96 ? -1.858 9.823 12.015 1.00 93.50 96 GLN A C 1
ATOM 737 O O . GLN A 1 96 ? -2.940 10.390 12.173 1.00 93.50 96 GLN A O 1
ATOM 742 N N . ARG A 1 97 ? -1.791 8.610 11.451 1.00 94.88 97 ARG A N 1
ATOM 743 C CA . ARG A 1 97 ? -2.980 7.900 10.963 1.00 94.88 97 ARG A CA 1
ATOM 744 C C . ARG A 1 97 ? -3.838 7.337 12.089 1.00 94.88 97 ARG A C 1
ATOM 746 O O . ARG A 1 97 ? -5.058 7.337 11.925 1.00 94.88 97 ARG A O 1
ATOM 753 N N . ILE A 1 98 ? -3.241 6.851 13.181 1.00 93.12 98 ILE A N 1
ATOM 754 C CA . ILE A 1 98 ? -4.010 6.353 14.328 1.00 93.12 98 ILE A CA 1
ATOM 755 C C . ILE A 1 98 ? -4.672 7.511 15.078 1.00 93.12 98 ILE A C 1
ATOM 757 O O . ILE A 1 98 ? -5.858 7.423 15.372 1.00 93.12 98 ILE A O 1
ATOM 761 N N . GLU A 1 99 ? -3.967 8.628 15.279 1.00 93.44 99 GLU A N 1
ATOM 762 C CA . GLU A 1 99 ? -4.531 9.842 15.886 1.00 93.44 99 GLU A CA 1
ATOM 763 C C . GLU A 1 99 ? -5.712 10.362 15.059 1.00 93.44 99 GLU A C 1
ATOM 765 O O . GLU A 1 99 ? -6.783 10.641 15.594 1.00 93.44 99 GLU A O 1
ATOM 770 N N . ALA A 1 100 ? -5.567 10.398 13.731 1.00 95.50 100 ALA A N 1
ATOM 771 C CA . ALA A 1 100 ? -6.654 10.786 12.841 1.00 95.50 100 ALA A CA 1
ATOM 772 C C . ALA A 1 100 ? -7.824 9.785 12.843 1.00 95.50 100 ALA A C 1
ATOM 774 O O . ALA A 1 100 ? -8.967 10.195 12.654 1.00 95.50 100 ALA A O 1
ATOM 775 N N . LEU A 1 101 ? -7.569 8.481 13.015 1.00 95.56 101 LEU A N 1
ATOM 776 C CA . LEU A 1 101 ? -8.633 7.485 13.180 1.00 95.56 101 LEU A CA 1
ATOM 777 C C . LEU A 1 101 ? -9.400 7.730 14.479 1.00 95.56 101 LEU A C 1
ATOM 779 O O . LEU A 1 101 ? -10.625 7.734 14.448 1.00 95.56 101 LEU A O 1
ATOM 783 N N . ILE A 1 102 ? -8.687 7.960 15.581 1.00 95.00 102 ILE A N 1
ATOM 784 C CA . ILE A 1 102 ? -9.288 8.188 16.895 1.00 95.00 102 ILE A CA 1
ATOM 785 C C . ILE A 1 102 ? -10.141 9.452 16.875 1.00 95.00 102 ILE A C 1
ATOM 787 O O . ILE A 1 102 ? -11.331 9.376 17.151 1.00 95.00 102 ILE A O 1
ATOM 791 N N . ALA A 1 103 ? -9.579 10.574 16.421 1.00 96.38 103 ALA A N 1
ATOM 792 C CA . ALA A 1 103 ? -10.296 11.844 16.358 1.00 96.38 103 ALA A CA 1
ATOM 793 C C . ALA A 1 103 ? -11.574 11.763 15.503 1.00 96.38 103 ALA A C 1
ATOM 795 O O . ALA A 1 103 ? -12.604 12.332 15.860 1.00 96.38 103 ALA A O 1
ATOM 796 N N . ARG A 1 104 ? -11.530 11.043 14.372 1.00 97.38 104 ARG A N 1
ATOM 797 C CA . ARG A 1 104 ? -12.719 10.826 13.532 1.00 97.38 104 ARG A CA 1
ATOM 798 C C . ARG A 1 104 ? -13.721 9.864 14.172 1.00 97.38 104 ARG A C 1
ATOM 800 O O . ARG A 1 104 ? -14.918 10.091 14.035 1.00 97.38 104 ARG A O 1
ATOM 807 N N . GLY A 1 105 ? -13.251 8.812 14.843 1.00 96.69 105 GLY A N 1
ATOM 808 C CA . GLY A 1 105 ? -14.095 7.869 15.579 1.00 96.69 105 GLY A CA 1
ATOM 809 C C . GLY A 1 105 ? -14.850 8.552 16.719 1.00 96.69 105 GLY A C 1
ATOM 810 O O . GLY A 1 105 ? -16.067 8.410 16.808 1.00 96.69 105 GLY A O 1
ATOM 811 N N . ASP A 1 106 ? -14.153 9.371 17.508 1.00 96.75 106 ASP A N 1
ATOM 812 C CA . ASP A 1 106 ? -14.743 10.169 18.586 1.00 96.75 106 ASP A CA 1
ATOM 813 C C . ASP A 1 106 ? -15.803 11.128 18.061 1.00 96.75 106 ASP A C 1
ATOM 815 O O . ASP A 1 106 ? -16.916 11.163 18.580 1.00 96.75 106 ASP A O 1
ATOM 819 N N . ALA A 1 107 ? -15.481 11.871 16.997 1.00 96.81 107 ALA A N 1
ATOM 820 C CA . ALA A 1 107 ? -16.425 12.785 16.369 1.00 96.81 107 ALA A CA 1
ATOM 821 C C . ALA A 1 107 ? -17.675 12.048 15.863 1.00 96.81 107 ALA A C 1
ATOM 823 O O . ALA A 1 107 ? -18.789 12.496 16.108 1.00 96.81 107 ALA A O 1
ATOM 824 N N . ALA A 1 108 ? -17.512 10.887 15.221 1.00 96.69 108 ALA A N 1
ATOM 825 C CA . ALA A 1 108 ? -18.635 10.106 14.707 1.00 96.69 108 ALA A CA 1
ATOM 826 C C . ALA A 1 108 ? -19.571 9.607 15.819 1.00 96.69 108 ALA A C 1
ATOM 828 O O . ALA A 1 108 ? -20.791 9.699 15.691 1.00 96.69 108 ALA A O 1
ATOM 829 N N . VAL A 1 109 ? -19.014 9.089 16.918 1.00 96.06 109 VAL A N 1
ATOM 830 C CA . VAL A 1 109 ? -19.816 8.621 18.056 1.00 96.06 109 VAL A CA 1
ATOM 831 C C . VAL A 1 109 ? -20.457 9.803 18.793 1.00 96.06 109 VAL A C 1
ATOM 833 O O . VAL A 1 109 ? -21.619 9.707 19.184 1.00 96.06 109 VAL A O 1
ATOM 836 N N . ALA A 1 110 ? -19.756 10.933 18.930 1.00 94.94 110 ALA A N 1
ATOM 837 C CA . ALA A 1 110 ? -20.288 12.149 19.542 1.00 94.94 110 ALA A CA 1
ATOM 838 C C . ALA A 1 110 ? -21.447 12.763 18.744 1.00 94.94 110 ALA A C 1
ATOM 840 O O . ALA A 1 110 ? -22.470 13.109 19.338 1.00 94.94 110 ALA A O 1
ATOM 841 N N . ASP A 1 111 ? -21.321 12.840 17.417 1.00 93.56 111 ASP A N 1
ATOM 842 C CA . ASP A 1 111 ? -22.369 13.335 16.519 1.00 93.56 111 ASP A CA 1
ATOM 843 C C . ASP A 1 111 ? -23.667 12.526 16.690 1.00 93.56 111 ASP A C 1
ATOM 845 O O . ASP A 1 111 ? -24.750 13.092 16.850 1.00 93.56 111 ASP A O 1
ATOM 849 N N . VAL A 1 112 ? -23.559 11.192 16.716 1.00 94.38 112 VAL A N 1
ATOM 850 C CA . VAL A 1 112 ? -24.714 10.293 16.884 1.00 94.38 112 VAL A CA 1
ATOM 851 C C . VAL A 1 112 ? -25.253 10.320 18.316 1.00 94.38 112 VAL A C 1
ATOM 853 O O . VAL A 1 112 ? -26.465 10.275 18.527 1.00 94.38 112 VAL A O 1
ATOM 856 N N . ALA A 1 113 ? -24.392 10.427 19.327 1.00 92.12 113 ALA A N 1
ATOM 857 C CA . ALA A 1 113 ? -24.833 10.515 20.717 1.00 92.12 113 ALA A CA 1
ATOM 858 C C . ALA A 1 113 ? -25.624 11.804 20.975 1.00 92.12 113 ALA A C 1
ATOM 860 O O . ALA A 1 113 ? -26.641 11.767 21.671 1.00 92.12 113 ALA A O 1
ATOM 861 N N . ALA A 1 114 ? -25.199 12.925 20.381 1.00 89.06 114 ALA A N 1
ATOM 862 C CA . ALA A 1 114 ? -25.874 14.214 20.494 1.00 89.06 114 ALA A CA 1
ATOM 863 C C . ALA A 1 114 ? -27.290 14.195 19.893 1.00 89.06 114 ALA A C 1
ATOM 865 O O . ALA A 1 114 ? -28.194 14.820 20.449 1.00 89.06 114 ALA A O 1
ATOM 866 N N . SER A 1 115 ? -27.506 13.455 18.801 1.00 84.25 115 SER A N 1
ATOM 867 C CA . SER A 1 115 ? -28.826 13.312 18.174 1.00 84.25 115 SER A CA 1
ATOM 868 C C . SER A 1 115 ? -29.725 12.278 18.867 1.00 84.25 115 SER A C 1
ATOM 870 O O . SER A 1 115 ? -30.941 12.442 18.864 1.00 84.25 115 SER A O 1
ATOM 872 N N . SER A 1 116 ? -29.149 11.278 19.545 1.00 78.25 116 SER A N 1
ATOM 873 C CA . SER A 1 116 ? -29.871 10.150 20.168 1.00 78.25 116 SER A CA 1
ATOM 874 C C . SER A 1 116 ? -30.599 10.460 21.492 1.00 78.25 116 SER A C 1
ATOM 876 O O . SER A 1 116 ? -31.121 9.546 22.128 1.00 78.25 116 SER A O 1
ATOM 878 N N . GLY A 1 117 ? -30.609 11.712 21.966 1.00 68.25 117 GLY A N 1
ATOM 879 C CA . GLY A 1 117 ? -31.042 12.051 23.332 1.00 68.25 117 GLY A CA 1
ATOM 880 C C . GLY A 1 117 ? -32.553 11.989 23.607 1.00 68.25 117 GLY A C 1
ATOM 881 O O . GLY A 1 117 ? -32.951 11.692 24.729 1.00 68.25 117 GLY A O 1
ATOM 882 N N . THR A 1 118 ? -33.403 12.277 22.620 1.00 66.38 118 THR A N 1
ATOM 883 C CA . THR A 1 118 ? -34.881 12.240 22.771 1.00 66.38 118 THR A CA 1
ATOM 884 C C . THR A 1 118 ? -35.582 11.459 21.667 1.00 66.38 118 THR A C 1
ATOM 886 O O . THR A 1 118 ? -36.683 10.956 21.875 1.00 66.38 118 THR A O 1
ATOM 889 N N . VAL A 1 119 ? -34.944 11.332 20.507 1.00 81.75 119 VAL A N 1
ATOM 890 C CA . VAL A 1 119 ? -35.410 10.558 19.359 1.00 81.75 119 VAL A CA 1
ATOM 891 C C . VAL A 1 119 ? -34.214 9.770 18.845 1.00 81.75 119 VAL A C 1
ATOM 893 O O . VAL A 1 119 ? -33.090 10.268 18.876 1.00 81.75 119 VAL A O 1
ATOM 896 N N . LEU A 1 120 ? -34.439 8.533 18.407 1.00 85.31 120 LEU A N 1
ATOM 897 C CA . LEU A 1 120 ? -33.375 7.753 17.789 1.00 85.31 120 LEU A CA 1
ATOM 898 C C . LEU A 1 120 ? -32.950 8.394 16.452 1.00 85.31 120 LEU A C 1
ATOM 900 O O . LEU A 1 120 ? -33.817 8.843 15.698 1.00 85.31 120 LEU A O 1
ATOM 904 N N . PRO A 1 121 ? -31.643 8.426 16.143 1.00 88.12 121 PRO A N 1
ATOM 905 C CA . PRO A 1 121 ? -31.134 8.915 14.864 1.00 88.12 121 PRO A CA 1
ATOM 906 C C . PRO A 1 121 ? -31.648 8.056 13.706 1.00 88.12 121 PRO A C 1
ATOM 908 O O . PRO A 1 121 ? -32.032 6.898 13.893 1.00 88.12 121 PRO A O 1
ATOM 911 N N . THR A 1 122 ? -31.645 8.601 12.491 1.00 91.81 122 THR A N 1
ATOM 912 C CA . THR A 1 122 ? -32.000 7.801 11.315 1.00 91.81 122 THR A CA 1
ATOM 913 C C . THR A 1 122 ? -30.861 6.848 10.939 1.00 91.81 122 THR A C 1
ATOM 915 O O . THR A 1 122 ? -29.709 7.029 11.340 1.00 91.81 122 THR A O 1
ATOM 918 N N . LEU A 1 123 ? -31.170 5.810 10.154 1.00 92.75 123 LEU A N 1
ATOM 919 C CA . LEU A 1 123 ? -30.140 4.899 9.642 1.00 92.75 123 LEU A CA 1
ATOM 920 C C . LEU A 1 123 ? -29.139 5.627 8.726 1.00 92.75 123 LEU A C 1
ATOM 922 O O . LEU A 1 123 ? -27.956 5.304 8.753 1.00 92.75 123 LEU A O 1
ATOM 926 N N . GLU A 1 124 ? -29.604 6.627 7.973 1.00 94.06 124 GLU A N 1
ATOM 927 C CA . GLU A 1 124 ? -28.773 7.455 7.090 1.00 94.06 124 GLU A CA 1
ATOM 928 C C . GLU A 1 124 ? -27.767 8.289 7.898 1.00 94.06 124 GLU A C 1
ATOM 930 O O . GLU A 1 124 ? -26.578 8.267 7.591 1.00 94.06 124 GLU A O 1
ATOM 935 N N . ASP A 1 125 ? -28.196 8.904 9.010 1.00 92.81 125 ASP A N 1
ATOM 936 C CA . ASP A 1 125 ? -27.293 9.625 9.925 1.00 92.81 125 ASP A CA 1
ATOM 937 C C . ASP A 1 125 ? -26.184 8.709 10.469 1.00 92.81 125 ASP A C 1
ATOM 939 O O . ASP A 1 125 ? -25.020 9.106 10.586 1.00 92.81 125 ASP A O 1
ATOM 943 N N . LEU A 1 126 ? -26.544 7.463 10.794 1.00 95.25 126 LEU A N 1
ATOM 944 C CA . LEU A 1 126 ? -25.617 6.437 11.265 1.00 95.25 126 LEU A CA 1
ATOM 945 C C . LEU A 1 126 ? -24.626 6.014 10.175 1.00 95.25 126 LEU A C 1
ATOM 947 O O . LEU A 1 126 ? -23.435 5.866 10.453 1.00 95.25 126 LEU A O 1
ATOM 951 N N . GLU A 1 127 ? -25.097 5.798 8.947 1.00 95.50 127 GLU A N 1
ATOM 952 C CA . GLU A 1 127 ? -24.256 5.434 7.802 1.00 95.50 127 GLU A CA 1
ATOM 953 C C . GLU A 1 127 ? -23.249 6.534 7.469 1.00 95.50 127 GLU A C 1
ATOM 955 O O . GLU A 1 127 ? -22.058 6.253 7.290 1.00 95.50 127 GLU A O 1
ATOM 960 N N . ASP A 1 128 ? -23.706 7.781 7.481 1.00 95.75 128 ASP A N 1
ATOM 961 C CA . ASP A 1 128 ? -22.894 8.968 7.264 1.00 95.75 128 ASP A CA 1
ATOM 962 C C . ASP A 1 128 ? -21.831 9.143 8.352 1.00 95.75 128 ASP A C 1
ATOM 964 O O . ASP A 1 128 ? -20.645 9.334 8.052 1.00 95.75 128 ASP A O 1
ATOM 968 N N . ALA A 1 129 ? -22.224 9.039 9.625 1.00 96.19 129 ALA A N 1
ATOM 969 C CA . ALA A 1 129 ? -21.295 9.107 10.749 1.00 96.19 129 ALA A CA 1
ATOM 970 C C . ALA A 1 129 ? -20.268 7.965 10.694 1.00 96.19 129 ALA A C 1
ATOM 972 O O . ALA A 1 129 ? -19.068 8.205 10.851 1.00 96.19 129 ALA A O 1
ATOM 973 N N . ARG A 1 130 ? -20.702 6.735 10.383 1.00 95.94 130 ARG A N 1
ATOM 974 C CA . ARG A 1 130 ? -19.816 5.573 10.203 1.00 95.94 130 ARG A CA 1
ATOM 975 C C . ARG A 1 130 ? -18.795 5.820 9.089 1.00 95.94 130 ARG A C 1
ATOM 977 O O . ARG A 1 130 ? -17.603 5.569 9.287 1.00 95.94 130 ARG A O 1
ATOM 984 N N . GLY A 1 131 ? -19.244 6.335 7.943 1.00 94.56 131 GLY A N 1
ATOM 985 C CA . GLY A 1 131 ? -18.398 6.665 6.796 1.00 94.56 131 GLY A CA 1
ATOM 986 C C . GLY A 1 131 ? -17.359 7.742 7.117 1.00 94.56 131 GLY A C 1
ATOM 987 O O . GLY A 1 131 ? -16.167 7.531 6.885 1.00 94.56 131 GLY A O 1
ATOM 988 N N . ARG A 1 132 ? -17.781 8.866 7.717 1.00 95.06 132 ARG A N 1
ATOM 989 C CA . ARG A 1 132 ? -16.877 9.957 8.140 1.00 95.06 132 ARG A CA 1
ATOM 990 C C . ARG A 1 132 ? -15.889 9.513 9.220 1.00 95.06 132 ARG A C 1
ATOM 992 O O . ARG A 1 132 ? -14.724 9.910 9.180 1.00 95.06 132 ARG A O 1
ATOM 999 N N . GLY A 1 133 ? -16.336 8.669 10.148 1.00 94.38 133 GLY A N 1
ATOM 1000 C CA . GLY A 1 133 ? -15.517 8.099 11.217 1.00 94.38 133 GLY A CA 1
ATOM 1001 C C . GLY A 1 133 ? -14.466 7.100 10.726 1.00 94.38 133 GLY A C 1
ATOM 1002 O O . GLY A 1 133 ? -13.466 6.865 11.403 1.00 94.38 133 GLY A O 1
ATOM 1003 N N . GLY A 1 134 ? -14.653 6.520 9.534 1.00 93.38 134 GLY A N 1
ATOM 1004 C CA . GLY A 1 134 ? -13.842 5.398 9.060 1.00 93.38 134 GLY A CA 1
ATOM 1005 C C . GLY A 1 134 ? -14.063 4.130 9.892 1.00 93.38 134 GLY A C 1
ATOM 1006 O O . GLY A 1 134 ? -13.127 3.353 10.097 1.00 93.38 134 GLY A O 1
ATOM 1007 N N . LEU A 1 135 ? -15.284 3.954 10.403 1.00 95.75 135 LEU A N 1
ATOM 1008 C CA . LEU A 1 135 ? -15.682 2.843 11.259 1.00 95.75 135 LEU A CA 1
ATOM 1009 C C . LEU A 1 135 ? -16.197 1.673 10.408 1.00 95.75 135 LEU A C 1
ATOM 1011 O O . LEU A 1 135 ? -16.887 1.861 9.403 1.00 95.75 135 LEU A O 1
ATOM 1015 N N . SER A 1 136 ? -15.889 0.444 10.819 1.00 95.31 136 SER A N 1
ATOM 1016 C CA . SER A 1 136 ? -16.433 -0.760 10.177 1.00 95.31 136 SER A CA 1
ATOM 1017 C C . SER A 1 136 ? -17.891 -0.991 10.570 1.00 95.31 136 SER A C 1
ATOM 1019 O O . SER A 1 136 ? -18.686 -1.401 9.729 1.00 95.31 136 SER A O 1
ATOM 1021 N N . ALA A 1 137 ? -18.257 -0.656 11.811 1.00 96.06 137 ALA A N 1
ATOM 1022 C CA . ALA A 1 137 ? -19.629 -0.707 12.305 1.00 96.06 137 ALA A CA 1
ATOM 1023 C C . ALA A 1 137 ? -19.908 0.440 13.285 1.00 96.06 137 ALA A C 1
ATOM 1025 O O . ALA A 1 137 ? -18.991 0.947 13.936 1.00 96.06 137 ALA A O 1
ATOM 1026 N N . LEU A 1 138 ? -21.175 0.833 13.382 1.00 96.88 138 LEU A N 1
ATOM 1027 C CA . LEU A 1 138 ? -21.670 1.825 14.332 1.00 96.88 138 LEU A CA 1
ATOM 1028 C C . LEU A 1 138 ? -23.068 1.409 14.790 1.00 96.88 138 LEU A C 1
ATOM 1030 O O . LEU A 1 138 ? -23.910 1.051 13.965 1.00 96.88 138 LEU A O 1
ATOM 1034 N N . ALA A 1 139 ? -23.304 1.435 16.096 1.00 95.88 139 ALA A N 1
ATOM 1035 C CA . ALA A 1 139 ? -24.551 0.970 16.680 1.00 95.88 139 ALA A CA 1
ATOM 1036 C C . ALA A 1 139 ? -24.983 1.823 17.872 1.00 95.88 139 ALA A C 1
ATOM 1038 O O . ALA A 1 139 ? -24.154 2.409 18.568 1.00 95.88 139 ALA A O 1
ATOM 1039 N N . VAL A 1 140 ? -26.291 1.856 18.110 1.00 95.38 140 VAL A N 1
ATOM 1040 C CA . VAL A 1 140 ? -26.910 2.462 19.290 1.00 95.38 140 VAL A CA 1
ATOM 1041 C C . VAL A 1 140 ? -27.533 1.344 20.109 1.00 95.38 140 VAL A C 1
ATOM 1043 O O . VAL A 1 140 ? -28.337 0.572 19.590 1.00 95.38 140 VAL A O 1
ATOM 1046 N N . TYR A 1 141 ? -27.163 1.262 21.378 1.00 94.56 141 TYR A N 1
ATOM 1047 C CA . TYR A 1 141 ? -27.661 0.296 22.347 1.00 94.56 141 TYR A CA 1
ATOM 1048 C C . TYR A 1 141 ? -28.542 0.983 23.383 1.00 94.56 141 TYR A C 1
ATOM 1050 O O . TYR A 1 141 ? -28.357 2.165 23.676 1.00 94.56 141 TYR A O 1
ATOM 1058 N N . ASP A 1 142 ? -29.478 0.241 23.961 1.00 92.94 142 ASP A N 1
ATOM 1059 C CA . ASP A 1 142 ? -30.100 0.638 25.221 1.00 92.94 142 ASP A CA 1
ATOM 1060 C C . ASP A 1 142 ? -29.176 0.352 26.422 1.00 92.94 142 ASP A C 1
ATOM 1062 O O . ASP A 1 142 ? -28.090 -0.216 26.285 1.00 92.94 142 ASP A O 1
ATOM 1066 N N . LEU A 1 143 ? -29.616 0.728 27.624 1.00 90.00 143 LEU A N 1
ATOM 1067 C CA . LEU A 1 143 ? -28.857 0.514 28.864 1.00 90.00 143 LEU A CA 1
ATOM 1068 C C . LEU A 1 143 ? -28.690 -0.960 29.259 1.00 90.00 143 LEU A C 1
ATOM 1070 O O . LEU A 1 143 ? -27.858 -1.267 30.109 1.00 90.00 143 LEU A O 1
ATOM 1074 N N . SER A 1 144 ? -29.476 -1.865 28.674 1.00 91.06 144 SER A N 1
ATOM 1075 C CA . SER A 1 144 ? -29.334 -3.309 28.874 1.00 91.06 144 SER A CA 1
ATOM 1076 C C . SER A 1 144 ? -28.358 -3.951 27.882 1.00 91.06 144 SER A C 1
ATOM 1078 O O . SER A 1 144 ? -28.106 -5.153 27.950 1.00 91.06 144 SER A O 1
ATOM 1080 N N . GLY A 1 145 ? -27.786 -3.159 26.969 1.00 91.31 145 GLY A N 1
ATOM 1081 C CA . GLY A 1 145 ? -26.864 -3.629 25.943 1.00 91.31 145 GLY A CA 1
ATOM 1082 C C . GLY A 1 145 ? -27.557 -4.307 24.760 1.00 91.31 145 GLY A C 1
ATOM 1083 O O . GLY A 1 145 ? -26.894 -5.042 24.017 1.00 91.31 145 GLY A O 1
ATOM 1084 N N . VAL A 1 146 ? -28.861 -4.071 24.564 1.00 93.44 146 VAL A N 1
ATOM 1085 C CA . VAL A 1 146 ? -29.625 -4.544 23.400 1.00 93.44 146 VAL A CA 1
ATOM 1086 C C . VAL A 1 146 ? -29.506 -3.518 22.265 1.00 93.44 146 VAL A C 1
ATOM 1088 O O . VAL A 1 146 ? -29.698 -2.323 22.501 1.00 93.44 146 VAL A O 1
ATOM 1091 N N . PRO A 1 147 ? -29.158 -3.939 21.033 1.00 93.50 147 PRO A N 1
ATOM 1092 C CA . PRO A 1 147 ? -29.013 -3.017 19.911 1.00 93.50 147 PRO A CA 1
ATOM 1093 C C . PRO A 1 147 ? -30.379 -2.477 19.466 1.00 93.50 147 PRO A C 1
ATOM 1095 O O . PRO A 1 147 ? -31.283 -3.243 19.137 1.00 93.50 147 PRO A O 1
ATOM 1098 N N . LEU A 1 148 ? -30.503 -1.151 19.414 1.00 93.88 148 LEU A N 1
ATOM 1099 C CA . LEU A 1 148 ? -31.668 -0.428 18.894 1.00 93.88 148 LEU A CA 1
ATOM 1100 C C . LEU A 1 148 ? -31.498 -0.084 17.410 1.00 93.88 148 LEU A C 1
ATOM 1102 O O . LEU A 1 148 ? -32.443 -0.188 16.632 1.00 93.88 148 LEU A O 1
ATOM 1106 N N . LEU A 1 149 ? -30.286 0.317 17.019 1.00 94.75 149 LEU A N 1
ATOM 1107 C CA . LEU A 1 149 ? -29.912 0.659 15.646 1.00 94.75 149 LEU A CA 1
ATOM 1108 C C . LEU A 1 149 ? -28.506 0.152 15.340 1.00 94.75 149 LEU A C 1
ATOM 1110 O O . LEU A 1 149 ? -27.640 0.136 16.214 1.00 94.75 149 LEU A O 1
ATOM 1114 N N . TRP A 1 150 ? -28.274 -0.231 14.086 1.00 95.44 150 TRP A N 1
ATOM 1115 C CA . TRP A 1 150 ? -27.010 -0.804 13.641 1.00 95.44 150 TRP A CA 1
ATOM 1116 C C . TRP A 1 150 ? -26.745 -0.482 12.172 1.00 95.44 150 TRP A C 1
ATOM 1118 O O . TRP A 1 150 ? -27.626 -0.641 11.330 1.00 95.44 150 TRP A O 1
ATOM 1128 N N . THR A 1 151 ? -25.505 -0.123 11.850 1.00 95.75 151 THR A N 1
ATOM 1129 C CA . THR A 1 151 ? -25.006 -0.060 10.474 1.00 95.75 151 THR A CA 1
ATOM 1130 C C . THR A 1 151 ? -23.583 -0.611 10.367 1.00 95.75 151 THR A C 1
ATOM 1132 O O . THR A 1 151 ? -22.787 -0.543 11.308 1.00 95.75 151 THR A O 1
ATOM 1135 N N . GLY A 1 152 ? -23.243 -1.126 9.185 1.00 93.69 152 GLY A N 1
ATOM 1136 C CA . GLY A 1 152 ? -21.927 -1.668 8.864 1.00 93.69 152 GLY A CA 1
ATOM 1137 C C . GLY A 1 152 ? -21.730 -3.125 9.284 1.00 93.69 152 GLY A C 1
ATOM 1138 O O . GLY A 1 152 ? -22.676 -3.837 9.628 1.00 93.69 152 GLY A O 1
ATOM 1139 N N . VAL A 1 153 ? -20.475 -3.569 9.229 1.00 92.12 153 VAL A N 1
ATOM 1140 C CA . VAL A 1 153 ? -20.077 -4.969 9.403 1.00 92.12 153 VAL A CA 1
ATOM 1141 C C . VAL A 1 153 ? -19.167 -5.112 10.619 1.00 92.12 153 VAL A C 1
ATOM 1143 O O . VAL A 1 153 ? -18.148 -4.432 10.756 1.00 92.12 153 VAL A O 1
ATOM 1146 N N . HIS A 1 154 ? -19.535 -6.038 11.499 1.00 93.62 154 HIS A N 1
ATOM 1147 C CA . HIS A 1 154 ? -18.745 -6.455 12.650 1.00 93.62 154 HIS A CA 1
ATOM 1148 C C . HIS A 1 154 ? -18.710 -7.981 12.708 1.00 93.62 154 HIS A C 1
ATOM 1150 O O . HIS A 1 154 ? -19.733 -8.634 12.500 1.00 93.62 154 HIS A O 1
ATOM 1156 N N . HIS A 1 155 ? -17.546 -8.554 13.007 1.00 90.12 155 HIS A N 1
ATOM 1157 C CA . HIS A 1 155 ? -17.385 -9.998 13.113 1.00 90.12 155 HIS A CA 1
ATOM 1158 C C . HIS A 1 155 ? -17.270 -10.421 14.575 1.00 90.12 155 HIS A C 1
ATOM 1160 O O . HIS A 1 155 ? -16.314 -10.069 15.263 1.00 90.12 155 HIS A O 1
ATOM 1166 N N . GLY A 1 156 ? -18.233 -11.230 15.017 1.00 88.00 156 GLY A N 1
ATOM 1167 C CA . GLY A 1 156 ? -18.348 -11.680 16.401 1.00 88.00 156 GLY A CA 1
ATOM 1168 C C . GLY A 1 156 ? -19.264 -10.792 17.240 1.00 88.00 156 GLY A C 1
ATOM 1169 O O . GLY A 1 156 ? -19.874 -9.843 16.744 1.00 88.00 156 GLY A O 1
ATOM 1170 N N . GLU A 1 157 ? -19.378 -11.135 18.519 1.00 90.06 157 GLU A N 1
ATOM 1171 C CA . GLU A 1 157 ? -20.175 -10.378 19.480 1.00 90.06 157 GLU A CA 1
ATOM 1172 C C . GLU A 1 157 ? -19.444 -9.099 19.905 1.00 90.06 157 GLU A C 1
ATOM 1174 O O . GLU A 1 157 ? -18.231 -9.105 20.125 1.00 90.06 157 GLU A O 1
ATOM 1179 N N . VAL A 1 158 ? -20.184 -7.995 20.027 1.00 92.81 158 VAL A N 1
ATOM 1180 C CA . VAL A 1 158 ? -19.648 -6.752 20.589 1.00 92.81 158 VAL A CA 1
ATOM 1181 C C . VAL A 1 158 ? -19.445 -6.946 22.101 1.00 92.81 158 VAL A C 1
ATOM 1183 O O . VAL A 1 158 ? -20.404 -7.314 22.790 1.00 92.81 158 VAL A O 1
ATOM 1186 N N . PRO A 1 159 ? -18.238 -6.694 22.647 1.00 93.44 159 PRO A N 1
ATOM 1187 C CA . PRO A 1 159 ? -17.934 -6.945 24.050 1.00 93.44 159 PRO A CA 1
ATOM 1188 C C . PRO A 1 159 ? -18.928 -6.280 25.005 1.00 93.44 159 PRO A C 1
ATOM 1190 O O . PRO A 1 159 ? -19.299 -5.121 24.833 1.00 93.44 159 PRO A O 1
ATOM 1193 N N . GLU A 1 160 ? -19.319 -6.996 26.055 1.00 91.38 160 GLU A N 1
ATOM 1194 C CA . GLU A 1 160 ? -20.197 -6.466 27.107 1.00 91.38 160 GLU A CA 1
ATOM 1195 C C . GLU A 1 160 ? -19.623 -5.178 27.724 1.00 91.38 160 GLU A C 1
ATOM 1197 O O . GLU A 1 160 ? -20.324 -4.179 27.854 1.00 91.38 160 GLU A O 1
ATOM 1202 N N . ALA A 1 161 ? -18.302 -5.130 27.922 1.00 90.12 161 ALA A N 1
ATOM 1203 C CA . ALA A 1 161 ? -17.592 -3.979 28.481 1.00 90.12 161 ALA A CA 1
ATOM 1204 C C . ALA A 1 161 ? -17.756 -2.649 27.705 1.00 90.12 161 ALA A C 1
ATOM 1206 O O . ALA A 1 161 ? -17.432 -1.590 28.244 1.00 90.12 161 ALA A O 1
ATOM 1207 N N . VAL A 1 162 ? -18.220 -2.672 26.449 1.00 90.56 162 VAL A N 1
ATOM 1208 C CA . VAL A 1 162 ? -18.571 -1.443 25.707 1.00 90.56 162 VAL A CA 1
ATOM 1209 C C . VAL A 1 162 ? -20.076 -1.205 25.640 1.00 90.56 162 VAL A C 1
ATOM 1211 O O . VAL A 1 162 ? -20.501 -0.059 25.554 1.00 90.56 162 VAL A O 1
ATOM 1214 N N . ARG A 1 163 ? -20.896 -2.259 25.719 1.00 89.31 163 ARG A N 1
ATOM 1215 C CA . A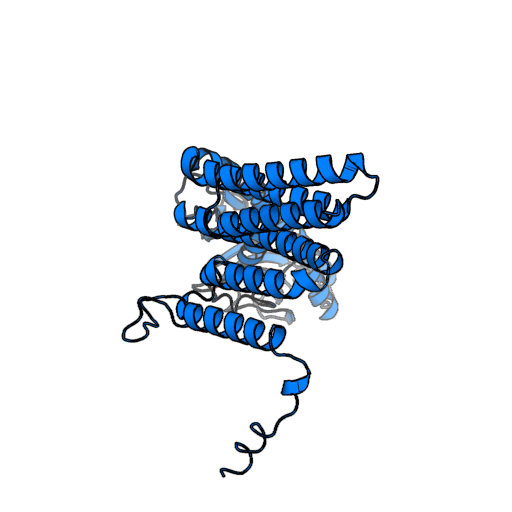RG A 1 163 ? -22.360 -2.144 25.650 1.00 89.31 163 ARG A CA 1
ATOM 1216 C C . ARG A 1 163 ? -22.988 -1.733 26.979 1.00 89.31 163 ARG A C 1
ATOM 1218 O O . ARG A 1 163 ? -23.944 -0.970 26.963 1.00 89.31 163 ARG A O 1
ATOM 1225 N N . THR A 1 164 ? -22.462 -2.226 28.099 1.00 87.25 164 THR A N 1
ATOM 1226 C CA . THR A 1 164 ? -23.059 -2.045 29.436 1.00 87.25 164 THR A CA 1
ATOM 1227 C C . THR A 1 164 ? -22.132 -1.332 30.416 1.00 87.25 164 THR A C 1
ATOM 1229 O O . THR A 1 164 ? -22.605 -0.536 31.220 1.00 87.25 164 THR A O 1
ATOM 1232 N N . ASP A 1 165 ? -20.814 -1.554 30.336 1.00 85.06 165 ASP A N 1
ATOM 1233 C CA . ASP A 1 165 ? -19.851 -0.917 31.259 1.00 85.06 165 ASP A CA 1
ATOM 1234 C C . ASP A 1 165 ? -19.377 0.466 30.778 1.00 85.06 165 ASP A C 1
ATOM 1236 O O . ASP A 1 165 ? -18.575 1.120 31.447 1.00 85.06 165 ASP A O 1
ATOM 1240 N N . PHE A 1 166 ? -19.834 0.895 29.598 1.00 85.06 166 PHE A N 1
ATOM 1241 C CA . PHE A 1 166 ? -19.593 2.217 29.008 1.00 85.06 166 PHE A CA 1
ATOM 1242 C C . PHE A 1 166 ? -18.118 2.637 28.941 1.00 85.06 166 PHE A C 1
ATOM 1244 O O . PHE A 1 166 ? -17.792 3.818 29.064 1.00 85.06 166 PHE A O 1
ATOM 1251 N N . ARG A 1 167 ? -17.200 1.686 28.725 1.00 85.88 167 ARG A N 1
ATOM 1252 C CA . ARG A 1 167 ? -15.782 2.020 28.549 1.00 85.88 167 ARG A CA 1
ATOM 1253 C C . ARG A 1 167 ? -15.583 2.815 27.266 1.00 85.88 167 ARG A C 1
ATOM 1255 O O . ARG A 1 167 ? -15.792 2.273 26.180 1.00 85.88 167 ARG A O 1
ATOM 1262 N N . SER A 1 168 ? -15.113 4.056 27.405 1.00 88.56 168 SER A N 1
ATOM 1263 C CA . SER A 1 168 ? -14.918 4.990 26.287 1.00 88.56 168 SER A CA 1
ATOM 1264 C C . SER A 1 168 ? -14.057 4.405 25.174 1.00 88.56 168 SER A C 1
ATOM 1266 O O . SER A 1 168 ? -14.391 4.556 24.004 1.00 88.56 168 SER A O 1
ATOM 1268 N N . TYR A 1 169 ? -13.002 3.670 25.546 1.00 92.75 169 TYR A N 1
ATOM 1269 C CA . TYR A 1 169 ? -12.192 2.906 24.607 1.00 92.75 169 TYR A CA 1
ATOM 1270 C C . TYR A 1 169 ? -11.963 1.486 25.094 1.00 92.75 169 TYR A C 1
ATOM 1272 O O . TYR A 1 169 ? -11.662 1.231 26.265 1.00 92.75 169 TYR A O 1
ATOM 1280 N N . LEU A 1 170 ? -12.031 0.555 24.152 1.00 93.00 170 LEU A N 1
ATOM 1281 C CA . LEU A 1 170 ? -11.624 -0.823 24.356 1.00 93.00 170 LEU A CA 1
ATOM 1282 C C . LEU A 1 170 ? -10.947 -1.317 23.089 1.00 93.00 170 LEU A C 1
ATOM 1284 O O . LEU A 1 170 ? -11.472 -1.140 21.996 1.00 93.00 170 LEU A O 1
ATOM 1288 N N . TYR A 1 171 ? -9.811 -1.986 23.232 1.00 93.31 171 TYR A N 1
ATOM 1289 C CA . TYR A 1 171 ? -9.291 -2.822 22.164 1.00 93.31 171 TYR A CA 1
ATOM 1290 C C . TYR A 1 171 ? -9.591 -4.280 22.490 1.00 93.31 171 TYR A C 1
ATOM 1292 O O . TYR A 1 171 ? -9.231 -4.765 23.564 1.00 93.31 171 TYR A O 1
ATOM 1300 N N . HIS A 1 172 ? -10.280 -4.966 21.581 1.00 91.75 172 HIS A N 1
ATOM 1301 C CA . HIS A 1 172 ? -10.614 -6.375 21.741 1.00 91.75 172 HIS A CA 1
ATOM 1302 C C . HIS A 1 172 ? -10.174 -7.175 20.521 1.00 91.75 172 HIS A C 1
ATOM 1304 O O . HIS A 1 172 ? -10.355 -6.762 19.373 1.00 91.75 172 HIS A O 1
ATOM 1310 N N . GLU A 1 173 ? -9.608 -8.345 20.794 1.00 89.56 173 GLU A N 1
ATOM 1311 C CA . GLU A 1 173 ? -9.029 -9.231 19.800 1.00 89.56 173 GLU A CA 1
ATOM 1312 C C . GLU A 1 173 ? -9.716 -10.587 19.801 1.00 89.56 173 GLU A C 1
ATOM 1314 O O . GLU A 1 173 ? -9.781 -11.275 20.817 1.00 89.56 173 GLU A O 1
ATOM 1319 N N . THR A 1 174 ? -10.122 -11.003 18.612 1.00 88.75 174 THR A N 1
ATOM 1320 C CA . THR A 1 174 ? -10.462 -12.384 18.277 1.00 88.75 174 THR A CA 1
ATOM 1321 C C . THR A 1 174 ? -9.304 -13.004 17.478 1.00 88.75 174 THR A C 1
ATOM 1323 O O . THR A 1 174 ? -8.358 -12.295 17.115 1.00 88.75 174 THR A O 1
ATOM 1326 N N . PRO A 1 175 ? -9.337 -14.314 17.168 1.00 86.81 175 PRO A N 1
ATOM 1327 C CA . PRO A 1 175 ? -8.295 -14.937 16.353 1.00 86.81 175 PRO A CA 1
ATOM 1328 C C . PRO A 1 175 ? -8.110 -14.301 14.969 1.00 86.81 175 PRO A C 1
ATOM 1330 O O . PRO A 1 175 ? -6.988 -14.254 14.484 1.00 86.81 175 PRO A O 1
ATOM 1333 N N . LEU A 1 176 ? -9.184 -13.805 14.341 1.00 88.69 176 LEU A N 1
ATOM 1334 C CA . LEU A 1 176 ? -9.134 -13.270 12.974 1.00 88.69 176 LEU A CA 1
ATOM 1335 C C . LEU A 1 176 ? -9.244 -11.745 12.898 1.00 88.69 176 LEU A C 1
ATOM 1337 O O . LEU A 1 176 ? -8.805 -11.161 11.910 1.00 88.69 176 LEU A O 1
ATOM 1341 N N . PHE A 1 177 ? -9.816 -11.091 13.910 1.00 92.19 177 PHE A N 1
ATOM 1342 C CA . PHE A 1 177 ? -10.134 -9.663 13.868 1.00 92.19 177 PHE A CA 1
ATOM 1343 C C . PHE A 1 177 ? -9.751 -8.961 15.169 1.00 92.19 177 PHE A C 1
ATOM 1345 O O . PHE A 1 177 ? -9.975 -9.498 16.253 1.00 92.19 177 PHE A O 1
ATOM 1352 N N . GLY A 1 178 ? -9.225 -7.742 15.068 1.00 93.81 178 GLY A N 1
ATOM 1353 C CA . GLY A 1 178 ? -9.009 -6.857 16.213 1.00 93.81 178 GLY A CA 1
ATOM 1354 C C . GLY A 1 178 ? -9.680 -5.513 15.984 1.00 93.81 178 GLY A C 1
ATOM 1355 O O . GLY A 1 178 ? -9.429 -4.869 14.962 1.00 93.81 178 GLY A O 1
ATOM 1356 N N . TYR A 1 179 ? -10.515 -5.101 16.934 1.00 95.69 179 TYR A N 1
ATOM 1357 C CA . TYR A 1 179 ? -11.321 -3.886 16.858 1.00 95.69 179 TYR A CA 1
ATOM 1358 C C . TYR A 1 179 ? -10.946 -2.909 17.967 1.00 95.69 179 TYR A C 1
ATOM 1360 O O . TYR A 1 179 ? -10.771 -3.307 19.121 1.00 95.69 179 TYR A O 1
ATOM 1368 N N . LEU A 1 180 ? -10.868 -1.630 17.607 1.00 96.00 180 LEU A N 1
ATOM 1369 C CA . LEU A 1 180 ? -10.895 -0.519 18.551 1.00 96.00 180 LEU A CA 1
ATOM 1370 C C . LEU A 1 180 ? -12.328 -0.001 18.643 1.00 96.00 180 LEU A C 1
ATOM 1372 O O . LEU A 1 180 ? -12.911 0.390 17.631 1.00 96.00 180 LEU A O 1
ATOM 1376 N N . TYR A 1 181 ? -12.876 -0.017 19.848 1.00 96.56 181 TYR A N 1
ATOM 1377 C CA . TYR A 1 181 ? -14.208 0.479 20.145 1.00 96.56 181 TYR A CA 1
ATOM 1378 C C . TYR A 1 181 ? -14.145 1.895 20.694 1.00 96.56 181 TYR A C 1
ATOM 1380 O O . TYR A 1 181 ? -13.242 2.222 21.465 1.00 96.56 181 TYR A O 1
ATOM 1388 N N . PHE A 1 182 ? -15.143 2.676 20.307 1.00 96.75 182 PHE A N 1
ATOM 1389 C CA . PHE A 1 182 ? -15.413 4.037 20.736 1.00 96.75 182 PHE A CA 1
ATOM 1390 C C . PHE A 1 182 ? -16.800 4.041 21.364 1.00 96.75 182 PHE A C 1
ATOM 1392 O O . PHE A 1 182 ? -17.759 3.661 20.692 1.00 96.75 182 PHE A O 1
ATOM 1399 N N . THR A 1 183 ? -16.917 4.453 22.619 1.00 95.56 183 THR A N 1
ATOM 1400 C CA . THR A 1 183 ? -18.190 4.416 23.345 1.00 95.56 183 THR A CA 1
ATOM 1401 C C . THR A 1 183 ? -18.519 5.784 23.908 1.00 95.56 183 THR A C 1
ATOM 1403 O O . THR A 1 183 ? -17.692 6.385 24.594 1.00 95.56 183 THR A O 1
ATOM 1406 N N . LEU A 1 184 ? -19.744 6.255 23.676 1.00 94.88 184 LEU A N 1
ATOM 1407 C CA . LEU A 1 184 ? -20.248 7.468 24.310 1.00 94.88 184 LEU A CA 1
ATOM 1408 C C . LEU A 1 184 ? -21.725 7.309 24.695 1.00 94.88 184 LEU A C 1
ATOM 1410 O O . LEU A 1 184 ? -22.549 6.962 23.842 1.00 94.88 184 LEU A O 1
ATOM 1414 N N . PRO A 1 185 ? -22.096 7.571 25.959 1.00 92.00 185 PRO A N 1
ATOM 1415 C CA . PRO A 1 185 ? -23.497 7.639 26.344 1.00 92.00 185 PRO A CA 1
ATOM 1416 C C . PRO A 1 185 ? -24.164 8.880 25.736 1.00 92.00 185 PRO A C 1
ATOM 1418 O O . PRO A 1 185 ? -23.555 9.945 25.622 1.00 92.00 185 PRO A O 1
ATOM 1421 N N . SER A 1 186 ? -25.439 8.754 25.370 1.00 90.38 186 SER A N 1
ATOM 1422 C CA . SER A 1 186 ? -26.253 9.899 24.950 1.00 90.38 186 SER A CA 1
ATOM 1423 C C . SER A 1 186 ? -26.453 10.894 26.108 1.00 90.38 186 SER A C 1
ATOM 1425 O O . SER A 1 186 ? -26.506 10.478 27.269 1.00 90.38 186 SER A O 1
ATOM 1427 N N . PRO A 1 187 ? -26.645 12.202 25.839 1.00 85.50 187 PRO A N 1
ATOM 1428 C CA . PRO A 1 187 ? -26.867 13.209 26.884 1.00 85.50 187 PRO A CA 1
ATOM 1429 C C . PRO A 1 187 ? -28.073 12.927 27.795 1.00 85.50 187 PRO A C 1
ATOM 1431 O O . PRO A 1 187 ? -28.084 13.346 28.949 1.00 85.50 187 PRO A O 1
ATOM 1434 N N . GLY A 1 188 ? -29.088 12.216 27.286 1.00 79.81 188 GLY A N 1
ATOM 1435 C CA . GLY A 1 188 ? -30.265 11.791 28.051 1.00 79.81 188 GLY A CA 1
ATOM 1436 C C . GLY A 1 188 ? -30.044 10.533 28.898 1.00 79.81 188 GLY A C 1
ATOM 1437 O O . GLY A 1 188 ? -30.930 10.156 29.661 1.00 79.81 188 GLY A O 1
ATOM 1438 N N . GLY A 1 189 ? -28.891 9.869 28.755 1.00 80.75 189 GLY A N 1
ATOM 1439 C CA . GLY A 1 189 ? -28.513 8.686 29.524 1.00 80.75 189 GLY A CA 1
ATOM 1440 C C . GLY A 1 189 ? -29.394 7.461 29.286 1.00 80.75 189 GLY A C 1
ATOM 1441 O O . GLY A 1 189 ? -29.406 6.579 30.133 1.00 80.75 189 GLY A O 1
ATOM 1442 N N . GLN A 1 190 ? -30.157 7.408 28.187 1.00 85.62 190 GLN A N 1
ATOM 1443 C CA . GLN A 1 190 ? -31.051 6.278 27.875 1.00 85.62 190 GLN A CA 1
ATOM 1444 C C . GLN A 1 190 ? -30.462 5.300 26.859 1.00 85.62 190 GLN A C 1
ATOM 1446 O O . GLN A 1 190 ? -30.867 4.141 26.799 1.00 85.62 190 GLN A O 1
ATOM 1451 N N . THR A 1 191 ? -29.516 5.771 26.053 1.00 91.94 191 THR A N 1
ATOM 1452 C CA . THR A 1 191 ? -28.853 4.984 25.013 1.00 91.94 191 THR A CA 1
ATOM 1453 C C . THR A 1 191 ? -27.352 5.211 25.035 1.00 91.94 191 THR A C 1
ATOM 1455 O O . THR A 1 191 ? -26.876 6.250 25.511 1.00 91.94 191 THR A O 1
ATOM 1458 N N . VAL A 1 192 ? -26.614 4.255 24.478 1.00 93.88 192 VAL A N 1
ATOM 1459 C CA . VAL A 1 192 ? -25.163 4.310 24.318 1.00 93.88 192 VAL A CA 1
ATOM 1460 C C . VAL A 1 192 ? -24.790 4.053 22.872 1.00 93.88 192 VAL A C 1
ATOM 1462 O O . VAL A 1 192 ? -25.240 3.088 22.259 1.00 93.88 192 VAL A O 1
ATOM 1465 N N . VAL A 1 193 ? -23.953 4.927 22.328 1.00 95.62 193 VAL A N 1
ATOM 1466 C CA . VAL A 1 193 ? -23.442 4.807 20.968 1.00 95.62 193 VAL A CA 1
ATOM 1467 C C . VAL A 1 193 ? -22.093 4.107 21.021 1.00 95.62 193 VAL A C 1
ATOM 1469 O O . VAL A 1 193 ? -21.206 4.514 21.772 1.00 95.62 193 VAL A O 1
ATOM 1472 N N . VAL A 1 194 ? -21.945 3.057 20.218 1.00 97.25 194 VAL A N 1
ATOM 1473 C CA . VAL A 1 194 ? -20.723 2.258 20.119 1.00 97.25 194 VAL A CA 1
ATOM 1474 C C . VAL A 1 194 ? -20.277 2.204 18.663 1.00 97.25 194 VAL A C 1
ATOM 1476 O O . VAL A 1 194 ? -20.948 1.624 17.807 1.00 97.25 194 VAL A O 1
ATOM 1479 N N . GLY A 1 195 ? -19.122 2.797 18.386 1.00 97.19 195 GLY A N 1
ATOM 1480 C CA . GLY A 1 195 ? -18.406 2.676 17.122 1.00 97.19 195 GLY A CA 1
ATOM 1481 C C . GLY A 1 195 ? -17.333 1.596 17.198 1.00 97.19 195 GLY A C 1
ATOM 1482 O O . GLY A 1 195 ? -16.656 1.467 18.214 1.00 97.19 195 GLY A O 1
ATOM 1483 N N . ALA A 1 196 ? -17.139 0.839 16.121 1.00 97.31 196 ALA A N 1
ATOM 1484 C CA . ALA A 1 196 ? -16.069 -0.148 16.007 1.00 97.31 196 ALA A CA 1
ATOM 1485 C C . ALA A 1 196 ? -15.206 0.143 14.776 1.00 97.31 196 ALA A C 1
ATOM 1487 O O . ALA A 1 196 ? -15.706 0.187 13.649 1.00 97.31 196 ALA A O 1
ATOM 1488 N N . ALA A 1 197 ? -13.899 0.300 14.981 1.00 96.69 197 ALA A N 1
ATOM 1489 C CA . ALA A 1 197 ? -12.904 0.413 13.923 1.00 96.69 197 ALA A CA 1
ATOM 1490 C C . ALA A 1 197 ? -12.084 -0.876 13.818 1.00 96.69 197 ALA A C 1
ATOM 1492 O O . ALA A 1 197 ? -11.373 -1.258 14.750 1.00 96.69 197 ALA A O 1
ATOM 1493 N N . LEU A 1 198 ? -12.148 -1.535 12.660 1.00 95.44 198 LEU A N 1
ATOM 1494 C CA . LEU A 1 198 ? -11.348 -2.720 12.371 1.00 95.44 198 LEU A CA 1
ATOM 1495 C C . LEU A 1 198 ? -9.862 -2.354 12.215 1.00 95.44 198 LEU A C 1
ATOM 1497 O O . LEU A 1 198 ? -9.443 -1.787 11.200 1.00 95.44 198 LEU A O 1
ATOM 1501 N N . LEU A 1 199 ? -9.048 -2.709 13.210 1.00 94.81 199 LEU A N 1
ATOM 1502 C CA . LEU A 1 199 ? -7.615 -2.422 13.219 1.00 94.81 199 LEU A CA 1
ATOM 1503 C C . LEU A 1 199 ? -6.799 -3.485 12.477 1.00 94.81 199 LEU A C 1
ATOM 1505 O O . LEU A 1 199 ? -5.947 -3.146 11.651 1.00 94.81 199 LEU A O 1
ATOM 1509 N N . ARG A 1 200 ? -7.085 -4.769 12.726 1.00 92.06 200 ARG A N 1
ATOM 1510 C CA . ARG A 1 200 ? -6.415 -5.903 12.070 1.00 92.06 200 ARG A CA 1
ATOM 1511 C C . ARG A 1 200 ? -7.414 -6.944 11.587 1.00 92.06 200 ARG A C 1
ATOM 1513 O O . ARG A 1 200 ? -8.394 -7.215 12.273 1.00 92.06 200 ARG A O 1
ATOM 1520 N N . ALA A 1 201 ? -7.122 -7.535 10.432 1.00 91.06 201 ALA A N 1
ATOM 1521 C CA . ALA A 1 201 ? -7.834 -8.685 9.890 1.00 91.06 201 ALA A CA 1
ATOM 1522 C C . ALA A 1 201 ? -6.812 -9.699 9.366 1.00 91.06 201 ALA A C 1
ATOM 1524 O O . ALA A 1 201 ? -6.023 -9.376 8.477 1.00 91.06 201 ALA A O 1
ATOM 1525 N N . GLU A 1 202 ? -6.823 -10.912 9.908 1.00 85.88 202 GLU A N 1
ATOM 1526 C CA . GLU A 1 202 ? -5.960 -12.021 9.488 1.00 85.88 202 GLU A CA 1
ATOM 1527 C C . GLU A 1 202 ? -6.658 -12.851 8.404 1.00 85.88 202 GLU A C 1
ATOM 1529 O O . GLU A 1 202 ? -6.924 -14.041 8.554 1.00 85.88 202 GLU A O 1
ATOM 1534 N N . LEU A 1 203 ? -6.997 -12.186 7.296 1.00 82.81 203 LEU A N 1
ATOM 1535 C CA . LEU A 1 203 ? -7.677 -12.793 6.154 1.00 82.81 203 LEU A CA 1
ATOM 1536 C C . LEU A 1 203 ? -6.741 -12.915 4.941 1.00 82.81 203 LEU A C 1
ATOM 1538 O O . LEU A 1 203 ? -5.884 -12.051 4.726 1.00 82.81 203 LEU A O 1
ATOM 1542 N N . PRO A 1 204 ? -6.922 -13.943 4.089 1.00 76.62 204 PRO A N 1
ATOM 1543 C CA . PRO A 1 204 ? -6.285 -13.994 2.778 1.00 76.62 204 PRO A CA 1
ATOM 1544 C C . PRO A 1 204 ? -6.577 -12.728 1.962 1.00 76.62 204 PRO A C 1
ATOM 1546 O O . PRO A 1 204 ? -7.677 -12.180 2.018 1.00 76.62 204 PRO A O 1
ATOM 1549 N N . ALA A 1 205 ? -5.618 -12.291 1.140 1.00 69.62 205 ALA A N 1
ATOM 1550 C CA . ALA A 1 205 ? -5.726 -11.045 0.372 1.00 69.62 205 ALA A CA 1
ATOM 1551 C C . ALA A 1 205 ? -6.957 -10.976 -0.556 1.00 69.62 205 ALA A C 1
ATOM 1553 O O . ALA A 1 205 ? -7.428 -9.888 -0.863 1.00 69.62 205 ALA A O 1
ATOM 1554 N N . THR A 1 206 ? -7.492 -12.123 -0.982 1.00 70.69 206 THR A N 1
ATOM 1555 C CA . THR A 1 206 ? -8.716 -12.216 -1.792 1.00 70.69 206 THR A CA 1
ATOM 1556 C C . THR A 1 206 ? -9.988 -11.858 -1.021 1.00 70.69 206 THR A C 1
ATOM 1558 O O . THR A 1 206 ? -10.978 -11.499 -1.647 1.00 70.69 206 THR A O 1
ATOM 1561 N N . LEU A 1 207 ? -9.968 -11.960 0.312 1.00 71.88 207 LEU A N 1
ATOM 1562 C CA . LEU A 1 207 ? -11.105 -11.694 1.201 1.00 71.88 207 LEU A CA 1
ATOM 1563 C C . LEU A 1 207 ? -10.959 -10.381 1.979 1.00 71.88 207 LEU A C 1
ATOM 1565 O O . LEU A 1 207 ? -11.943 -9.860 2.481 1.00 71.88 207 LEU A O 1
ATOM 1569 N N . ALA A 1 208 ? -9.747 -9.833 2.071 1.00 69.94 208 ALA A N 1
ATOM 1570 C CA . ALA A 1 208 ? -9.446 -8.636 2.858 1.00 69.94 208 ALA A CA 1
ATOM 1571 C C . ALA A 1 208 ? -9.859 -7.300 2.192 1.00 69.94 208 ALA A C 1
ATOM 1573 O O . ALA A 1 208 ? -9.530 -6.238 2.716 1.00 69.94 208 ALA A O 1
ATOM 1574 N N . ALA A 1 209 ? -10.523 -7.331 1.032 1.00 71.38 209 ALA A N 1
ATOM 1575 C CA . ALA A 1 209 ? -10.938 -6.135 0.294 1.00 71.38 209 ALA A CA 1
ATOM 1576 C C . ALA A 1 209 ? -12.377 -5.703 0.638 1.00 71.38 209 ALA A C 1
ATOM 1578 O O . ALA A 1 209 ? -13.206 -6.516 1.050 1.00 71.38 209 ALA A O 1
ATOM 1579 N N . GLY A 1 210 ? -12.689 -4.422 0.419 1.00 75.00 210 GLY A N 1
ATOM 1580 C CA . GLY A 1 210 ? -14.026 -3.867 0.645 1.00 75.00 210 GLY A CA 1
ATOM 1581 C C . GLY A 1 210 ? -14.362 -3.750 2.131 1.00 75.00 210 GLY A C 1
ATOM 1582 O O . GLY A 1 210 ? -13.621 -3.135 2.891 1.00 75.00 210 GLY A O 1
ATOM 1583 N N . GLU A 1 211 ? -15.471 -4.351 2.557 1.00 66.69 211 GLU A N 1
ATOM 1584 C CA . GLU A 1 211 ? -15.993 -4.246 3.932 1.00 66.69 211 GLU A CA 1
ATOM 1585 C C . GLU A 1 211 ? -15.080 -4.872 5.004 1.00 66.69 211 GLU A C 1
ATOM 1587 O O . GLU A 1 211 ? -15.205 -4.555 6.184 1.00 66.69 211 GLU A O 1
ATOM 1592 N N . HIS A 1 212 ? -14.122 -5.713 4.600 1.00 76.94 212 HIS A N 1
ATOM 1593 C CA . HIS A 1 212 ? -13.151 -6.370 5.486 1.00 76.94 212 HIS A CA 1
ATOM 1594 C C . HIS A 1 212 ? -11.795 -5.648 5.526 1.00 76.94 212 HIS A C 1
ATOM 1596 O O . HIS A 1 212 ? -10.817 -6.161 6.082 1.00 76.94 212 HIS A O 1
ATOM 1602 N N . GLU A 1 213 ? -11.706 -4.469 4.911 1.00 85.50 213 GLU A N 1
ATOM 1603 C CA . GLU A 1 213 ? -10.467 -3.717 4.841 1.00 85.50 213 GLU A CA 1
ATOM 1604 C C . GLU A 1 213 ? -10.106 -3.132 6.217 1.00 85.50 213 GLU A C 1
ATOM 1606 O O . GLU A 1 213 ? -10.730 -2.201 6.739 1.00 85.50 213 GLU A O 1
ATOM 1611 N N . SER A 1 214 ? -9.048 -3.679 6.812 1.00 91.81 214 SER A N 1
ATOM 1612 C CA . SER A 1 214 ? -8.533 -3.250 8.113 1.00 91.81 214 SER A CA 1
ATOM 1613 C C . SER A 1 214 ? -7.612 -2.033 8.014 1.00 91.81 214 SER A C 1
ATOM 1615 O O . SER A 1 214 ? -6.986 -1.777 6.980 1.00 91.81 214 SER A O 1
ATOM 1617 N N . PHE A 1 215 ? -7.451 -1.310 9.126 1.00 93.75 215 PHE A N 1
ATOM 1618 C CA . PHE A 1 215 ? -6.460 -0.236 9.251 1.00 93.75 215 PHE A CA 1
ATOM 1619 C C . PHE A 1 215 ? -5.053 -0.701 8.845 1.00 93.75 215 PHE A C 1
ATOM 1621 O O . PHE A 1 215 ? -4.382 -0.011 8.079 1.00 93.75 215 PHE A O 1
ATOM 1628 N N . ALA A 1 216 ? -4.630 -1.892 9.283 1.00 92.25 216 ALA A N 1
ATOM 1629 C CA . ALA A 1 216 ? -3.347 -2.477 8.895 1.00 92.25 216 ALA A CA 1
ATOM 1630 C C . ALA A 1 216 ? -3.217 -2.687 7.375 1.00 92.25 216 ALA A C 1
ATOM 1632 O O . ALA A 1 216 ? -2.153 -2.437 6.804 1.00 92.25 216 ALA A O 1
ATOM 1633 N N . SER A 1 217 ? -4.304 -3.076 6.699 1.00 90.75 217 SER A N 1
ATOM 1634 C CA . SER A 1 217 ? -4.317 -3.251 5.241 1.00 90.75 217 SER A CA 1
ATOM 1635 C C . SER A 1 217 ? -4.181 -1.916 4.506 1.00 90.75 217 SER A C 1
ATOM 1637 O O . SER A 1 217 ? -3.304 -1.794 3.648 1.00 90.75 217 SER A O 1
ATOM 1639 N N . ARG A 1 218 ? -4.944 -0.888 4.912 1.00 91.38 218 ARG A N 1
ATOM 1640 C CA . ARG A 1 218 ? -4.825 0.487 4.383 1.00 91.38 218 ARG A CA 1
ATOM 1641 C C . ARG A 1 218 ? -3.459 1.109 4.651 1.00 91.38 218 ARG A C 1
ATOM 1643 O O . ARG A 1 218 ? -2.925 1.863 3.832 1.00 91.38 218 ARG A O 1
ATOM 1650 N N . PHE A 1 219 ? -2.882 0.822 5.817 1.00 92.94 219 PHE A N 1
ATOM 1651 C CA . PHE A 1 219 ? -1.538 1.268 6.153 1.00 92.94 219 PHE A CA 1
ATOM 1652 C C . PHE A 1 219 ? -0.526 0.676 5.175 1.00 92.94 219 PHE A C 1
ATOM 1654 O O . PHE A 1 219 ? 0.184 1.436 4.518 1.00 92.94 219 PHE A O 1
ATOM 1661 N N . ARG A 1 220 ? -0.549 -0.649 4.987 1.00 90.50 220 ARG A N 1
ATOM 1662 C CA . ARG A 1 220 ? 0.320 -1.355 4.040 1.00 90.50 220 ARG A CA 1
ATOM 1663 C C . ARG A 1 220 ? 0.143 -0.884 2.603 1.00 90.50 220 ARG A C 1
ATOM 1665 O O . ARG A 1 220 ? 1.134 -0.766 1.891 1.00 90.50 220 ARG A O 1
ATOM 1672 N N . GLU A 1 221 ? -1.076 -0.605 2.157 1.00 89.19 221 GLU A N 1
ATOM 1673 C CA . GLU A 1 221 ? -1.298 -0.067 0.812 1.00 89.19 221 GLU A CA 1
ATOM 1674 C C . GLU A 1 221 ? -0.690 1.334 0.650 1.00 89.19 221 GLU A C 1
ATOM 1676 O O . GLU A 1 221 ? -0.013 1.611 -0.342 1.00 89.19 221 GLU A O 1
ATOM 1681 N N . GLY A 1 222 ? -0.872 2.202 1.649 1.00 89.38 222 GLY A N 1
ATOM 1682 C CA . GLY A 1 222 ? -0.394 3.581 1.596 1.00 89.38 222 GLY A CA 1
ATOM 1683 C C . GLY A 1 222 ? 1.115 3.751 1.810 1.00 89.38 222 GLY A C 1
ATOM 1684 O O . GLY A 1 222 ? 1.708 4.642 1.207 1.00 89.38 222 GLY A O 1
ATOM 1685 N N . THR A 1 223 ? 1.740 2.942 2.668 1.00 90.50 223 THR A N 1
ATOM 1686 C CA . THR A 1 223 ? 3.171 3.063 3.018 1.00 90.50 223 THR A CA 1
ATOM 1687 C C . THR A 1 223 ? 4.033 1.981 2.370 1.00 90.50 223 THR A C 1
ATOM 1689 O O . THR A 1 223 ? 5.222 2.188 2.133 1.00 90.50 223 THR A O 1
ATOM 1692 N N . GLY A 1 224 ? 3.443 0.836 2.026 1.00 89.19 224 GLY A N 1
ATOM 1693 C CA . GLY A 1 224 ? 4.164 -0.362 1.606 1.00 89.19 224 GLY A CA 1
ATOM 1694 C C . GLY A 1 224 ? 4.717 -1.193 2.765 1.00 89.19 224 GLY A C 1
ATOM 1695 O O . GLY A 1 224 ? 5.383 -2.190 2.486 1.00 89.19 224 GLY A O 1
ATOM 1696 N N . GLU A 1 225 ? 4.458 -0.802 4.018 1.00 91.25 225 GLU A N 1
ATOM 1697 C CA . GLU A 1 225 ? 4.958 -1.480 5.217 1.00 91.25 225 GLU A CA 1
ATOM 1698 C C . GLU A 1 225 ? 3.852 -2.239 5.946 1.00 91.25 225 GLU A C 1
ATOM 1700 O O . GLU A 1 225 ? 2.727 -1.764 6.087 1.00 91.25 225 GLU A O 1
ATOM 1705 N N . GLU A 1 226 ? 4.179 -3.429 6.435 1.00 90.00 226 GLU A N 1
ATOM 1706 C CA . GLU A 1 226 ? 3.263 -4.229 7.238 1.00 90.00 226 GLU A CA 1
ATOM 1707 C C . GLU A 1 226 ? 3.355 -3.827 8.711 1.00 90.00 226 GLU A C 1
ATOM 1709 O O . GLU A 1 226 ? 4.446 -3.592 9.233 1.00 90.00 226 GLU A O 1
ATOM 1714 N N . ILE A 1 227 ? 2.207 -3.768 9.388 1.00 90.75 227 ILE A N 1
ATOM 1715 C CA . ILE A 1 227 ? 2.136 -3.514 10.827 1.00 90.75 227 ILE A CA 1
ATOM 1716 C C . ILE A 1 227 ? 1.487 -4.687 11.542 1.00 90.75 227 ILE A C 1
ATOM 1718 O O . ILE A 1 227 ? 0.557 -5.310 11.031 1.00 90.75 227 ILE A O 1
ATOM 1722 N N . ARG A 1 228 ? 1.959 -4.954 12.756 1.00 88.69 228 ARG A N 1
ATOM 1723 C CA . ARG A 1 228 ? 1.323 -5.884 13.682 1.00 88.69 228 ARG A CA 1
ATOM 1724 C C . ARG A 1 228 ? 0.747 -5.095 14.841 1.00 88.69 228 ARG A C 1
ATOM 1726 O O . ARG A 1 228 ? 1.459 -4.315 15.465 1.00 88.69 228 ARG A O 1
ATOM 1733 N N . ILE A 1 229 ? -0.529 -5.328 15.109 1.00 89.19 229 ILE A N 1
ATOM 1734 C CA . ILE A 1 229 ? -1.275 -4.740 16.218 1.00 89.19 229 ILE A CA 1
ATOM 1735 C C . ILE A 1 229 ? -1.603 -5.893 17.156 1.00 89.19 229 ILE A C 1
ATOM 1737 O O . ILE A 1 229 ? -2.082 -6.925 16.693 1.00 89.19 229 ILE A O 1
ATOM 1741 N N . SER A 1 230 ? -1.251 -5.760 18.430 1.00 83.12 230 SER A N 1
ATOM 1742 C CA . SER A 1 230 ? -1.500 -6.790 19.445 1.00 83.12 230 SER A CA 1
ATOM 1743 C C . SER A 1 230 ? -1.937 -6.136 20.750 1.00 83.12 230 SER A C 1
ATOM 1745 O O . SER A 1 230 ? -1.659 -4.957 20.977 1.00 83.12 230 SER A O 1
ATOM 1747 N N . THR A 1 231 ? -2.554 -6.894 21.653 1.00 79.69 231 THR A N 1
ATOM 1748 C CA . THR A 1 231 ? -2.688 -6.456 23.049 1.00 79.69 231 THR A CA 1
ATOM 1749 C C . THR A 1 231 ? -1.309 -6.241 23.686 1.00 79.69 231 THR A C 1
ATOM 1751 O O . THR A 1 231 ? -0.363 -6.985 23.408 1.00 79.69 231 THR A O 1
ATOM 1754 N N . GLY A 1 232 ? -1.181 -5.195 24.513 1.00 60.59 232 GLY A N 1
ATOM 1755 C CA . GLY A 1 232 ? 0.113 -4.611 24.901 1.00 60.59 232 GLY A CA 1
ATOM 1756 C C . GLY A 1 232 ? 1.101 -5.521 25.644 1.00 60.59 232 GLY A C 1
ATOM 1757 O O . GLY A 1 232 ? 2.275 -5.195 25.751 1.00 60.59 232 GLY A O 1
ATOM 1758 N N . GLU A 1 233 ? 0.671 -6.696 26.103 1.00 56.72 233 GLU A N 1
ATOM 1759 C CA . GLU A 1 233 ? 1.531 -7.671 26.787 1.00 56.72 233 GLU A CA 1
ATOM 1760 C C . GLU A 1 233 ? 2.305 -8.596 25.828 1.00 56.72 233 GLU A C 1
ATOM 1762 O O . GLU A 1 233 ? 3.225 -9.298 26.248 1.00 56.72 233 GLU A O 1
ATOM 1767 N N . ARG A 1 234 ? 1.948 -8.630 24.535 1.00 56.97 234 ARG A N 1
ATOM 1768 C CA . ARG A 1 234 ? 2.441 -9.647 23.583 1.00 56.97 234 ARG A CA 1
ATOM 1769 C C . ARG A 1 234 ? 3.551 -9.180 22.642 1.00 56.97 234 ARG A C 1
ATOM 1771 O O . ARG A 1 234 ? 4.040 -9.988 21.852 1.00 56.97 234 ARG A O 1
ATOM 1778 N N . VAL A 1 235 ? 3.956 -7.912 22.696 1.00 56.56 235 VAL A N 1
ATOM 1779 C CA . VAL A 1 235 ? 4.912 -7.341 21.735 1.00 56.56 235 VAL A CA 1
ATOM 1780 C C . VAL A 1 235 ? 6.184 -6.897 22.447 1.00 56.56 235 VAL A C 1
ATOM 1782 O O . VAL A 1 235 ? 6.170 -5.957 23.230 1.00 56.56 235 VAL A O 1
ATOM 1785 N N . GLN A 1 236 ? 7.299 -7.569 22.158 1.00 53.19 236 GLN A N 1
ATOM 1786 C CA . GLN A 1 236 ? 8.634 -7.166 22.602 1.00 53.19 236 GLN A CA 1
ATOM 1787 C C . GLN A 1 236 ? 9.505 -6.926 21.368 1.00 53.19 236 GLN A C 1
ATOM 1789 O O . GLN A 1 236 ? 9.677 -7.817 20.534 1.00 53.19 236 GLN A O 1
ATOM 1794 N N . GLY A 1 237 ? 10.039 -5.713 21.234 1.00 59.03 237 GLY A N 1
ATOM 1795 C CA . GLY A 1 237 ? 10.871 -5.311 20.104 1.00 59.03 237 GLY A CA 1
ATOM 1796 C C . GLY A 1 237 ? 11.409 -3.884 20.257 1.00 59.03 237 GLY A C 1
ATOM 1797 O O . GLY A 1 237 ? 10.944 -3.147 21.123 1.00 59.03 237 GLY A O 1
ATOM 1798 N N . PRO A 1 238 ? 12.397 -3.477 19.440 1.00 55.81 238 PRO A N 1
ATOM 1799 C CA . PRO A 1 238 ? 13.050 -2.171 19.565 1.00 55.81 238 PRO A CA 1
ATOM 1800 C C . PRO A 1 238 ? 12.184 -0.980 19.112 1.00 55.81 238 PRO A C 1
ATOM 1802 O O . PRO A 1 238 ? 12.493 0.148 19.479 1.00 55.81 238 PRO A O 1
ATOM 1805 N N . ALA A 1 239 ? 11.116 -1.213 18.340 1.00 69.44 239 ALA A N 1
ATOM 1806 C CA . ALA A 1 239 ? 10.221 -0.179 17.816 1.00 69.44 239 ALA A CA 1
ATOM 1807 C C . ALA A 1 239 ? 8.753 -0.588 18.028 1.00 69.44 239 ALA A C 1
ATOM 1809 O O . ALA A 1 239 ? 8.070 -1.046 17.109 1.00 69.44 239 ALA A O 1
ATOM 1810 N N . VAL A 1 240 ? 8.307 -0.491 19.281 1.00 80.94 240 VAL A N 1
ATOM 1811 C CA . VAL A 1 240 ? 6.922 -0.744 19.691 1.00 80.94 240 VAL A CA 1
ATOM 1812 C C . VAL A 1 240 ? 6.289 0.582 20.091 1.00 80.94 240 VAL A C 1
ATOM 1814 O O . VAL A 1 240 ? 6.839 1.318 20.910 1.00 80.94 240 VAL A O 1
ATOM 1817 N N . TRP A 1 241 ? 5.138 0.882 19.502 1.00 82.12 241 TRP A N 1
ATOM 1818 C CA . TRP A 1 241 ? 4.329 2.048 19.828 1.00 82.12 241 TRP A CA 1
ATOM 1819 C C . TRP A 1 241 ? 3.114 1.602 20.627 1.00 82.12 241 TRP A C 1
ATOM 1821 O O . TRP A 1 241 ? 2.213 0.955 20.092 1.00 82.12 241 TRP A O 1
ATOM 1831 N N . ASP A 1 242 ? 3.098 1.959 21.905 1.00 84.88 242 ASP A N 1
ATOM 1832 C CA . ASP A 1 242 ? 1.973 1.696 22.792 1.00 84.88 242 ASP A CA 1
ATOM 1833 C C . ASP A 1 242 ? 0.931 2.797 22.646 1.00 84.88 242 ASP A C 1
ATOM 1835 O O . ASP A 1 242 ? 1.219 3.972 22.886 1.00 84.88 242 ASP A O 1
ATOM 1839 N N . PHE A 1 243 ? -0.299 2.416 22.316 1.00 83.56 243 PHE A N 1
ATOM 1840 C CA . PHE A 1 243 ? -1.432 3.306 22.482 1.00 83.56 243 PHE A CA 1
ATOM 1841 C C . PHE A 1 243 ? -1.987 3.149 23.897 1.00 83.56 243 PHE A C 1
ATOM 1843 O O . PHE A 1 243 ? -2.489 2.084 24.276 1.00 83.56 243 PHE A O 1
ATOM 1850 N N . ARG A 1 244 ? -1.874 4.220 24.685 1.00 84.94 244 ARG A N 1
ATOM 1851 C CA . ARG A 1 244 ? -2.344 4.274 26.068 1.00 84.94 244 ARG A CA 1
ATOM 1852 C C . ARG A 1 244 ? -3.579 5.151 26.158 1.00 84.94 244 ARG A C 1
ATOM 1854 O O . ARG A 1 244 ? -3.609 6.239 25.592 1.00 84.94 244 ARG A O 1
ATOM 1861 N N . TRP A 1 245 ? -4.570 4.663 26.887 1.00 80.81 245 TRP A N 1
ATOM 1862 C CA . TRP A 1 245 ? -5.710 5.452 27.321 1.00 80.81 245 TRP A CA 1
ATOM 1863 C C . TRP A 1 245 ? -5.725 5.452 28.844 1.00 80.81 245 TRP A C 1
ATOM 1865 O O . TRP A 1 245 ? -5.658 4.383 29.459 1.00 80.81 245 TRP A O 1
ATOM 1875 N N . GLU A 1 246 ? -5.762 6.647 29.434 1.00 82.12 246 GLU A N 1
ATOM 1876 C CA . GLU A 1 246 ? -5.493 6.851 30.862 1.00 82.12 246 GLU A CA 1
ATOM 1877 C C . GLU A 1 246 ? -4.149 6.196 31.248 1.00 82.12 246 GLU A C 1
ATOM 1879 O O . GLU A 1 246 ? -3.117 6.514 30.663 1.00 82.12 246 GLU A O 1
ATOM 1884 N N . GLU A 1 247 ? -4.164 5.239 32.177 1.00 76.69 247 GLU A N 1
ATOM 1885 C CA . GLU A 1 247 ? -2.980 4.532 32.685 1.00 76.69 247 GLU A CA 1
ATOM 1886 C C . GLU A 1 247 ? -2.834 3.109 32.113 1.00 76.69 247 GLU A C 1
ATOM 1888 O O . GLU A 1 247 ? -2.076 2.288 32.635 1.00 76.69 247 GLU A O 1
ATOM 1893 N N . ARG A 1 248 ? -3.588 2.761 31.058 1.00 81.25 248 ARG A N 1
ATOM 1894 C CA . ARG A 1 248 ? -3.600 1.406 30.480 1.00 81.25 248 ARG A CA 1
ATOM 1895 C C . ARG A 1 248 ? -3.189 1.413 29.015 1.00 81.25 248 ARG A C 1
ATOM 1897 O O . ARG A 1 248 ? -3.737 2.154 28.203 1.00 81.25 248 ARG A O 1
ATOM 1904 N N . THR A 1 249 ? -2.270 0.521 28.652 1.00 83.25 249 THR A N 1
ATOM 1905 C CA . THR A 1 249 ? -1.984 0.216 27.245 1.00 83.25 249 THR A CA 1
ATOM 1906 C C . THR A 1 249 ? -3.157 -0.567 26.663 1.00 83.25 249 THR A C 1
ATOM 1908 O O . THR A 1 249 ? -3.399 -1.706 27.059 1.00 83.25 249 THR A O 1
ATOM 1911 N N . LEU A 1 250 ? -3.889 0.036 25.726 1.00 85.44 250 LEU A N 1
ATOM 1912 C CA . LEU A 1 250 ? -4.983 -0.642 25.031 1.00 85.44 250 LEU A CA 1
ATOM 1913 C C . LEU A 1 250 ? -4.428 -1.646 24.021 1.00 85.44 250 LEU A C 1
ATOM 1915 O O . LEU A 1 250 ? -4.841 -2.803 23.981 1.00 85.44 250 LEU A O 1
ATOM 1919 N N . PHE A 1 251 ? -3.464 -1.202 23.219 1.00 88.75 251 PHE A N 1
ATOM 1920 C CA . PHE A 1 251 ? -2.799 -2.023 22.219 1.00 88.75 251 PHE A CA 1
ATOM 1921 C C . PHE A 1 251 ? -1.412 -1.481 21.910 1.00 88.75 251 PHE A C 1
ATOM 1923 O O . PHE A 1 251 ? -1.128 -0.299 22.099 1.00 88.75 251 PHE A O 1
ATOM 1930 N N . SER A 1 252 ? -0.571 -2.361 21.387 1.00 88.94 252 SER A N 1
ATOM 1931 C CA . SER A 1 252 ? 0.763 -2.030 20.913 1.00 88.94 252 SER A CA 1
ATOM 1932 C C . SER A 1 252 ? 0.855 -2.321 19.426 1.00 88.94 252 SER A C 1
ATOM 1934 O O . SER A 1 252 ? 0.347 -3.331 18.926 1.00 88.94 252 SER A O 1
ATOM 1936 N N . MET A 1 253 ? 1.511 -1.419 18.711 1.00 89.69 253 MET A N 1
ATOM 1937 C CA . MET A 1 253 ? 1.747 -1.523 17.282 1.00 89.69 253 MET A CA 1
ATOM 1938 C C . MET A 1 253 ? 3.239 -1.635 17.016 1.00 89.69 253 MET A C 1
ATOM 1940 O O . MET A 1 253 ? 4.051 -1.000 17.681 1.00 89.69 253 MET A O 1
ATOM 1944 N N . GLN A 1 254 ? 3.603 -2.410 16.005 1.00 89.50 254 GLN A N 1
ATOM 1945 C CA . GLN A 1 254 ? 4.974 -2.480 15.516 1.00 89.50 254 GLN A CA 1
ATOM 1946 C C . GLN A 1 254 ? 4.985 -2.556 13.994 1.00 89.50 254 GLN A C 1
ATOM 1948 O O . GLN A 1 254 ? 4.116 -3.191 13.389 1.00 89.50 254 GLN A O 1
ATOM 1953 N N . VAL A 1 255 ? 5.996 -1.953 13.378 1.00 89.62 255 VAL A N 1
ATOM 1954 C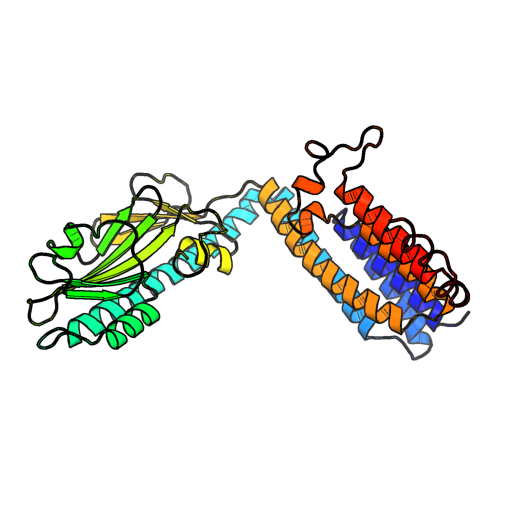 CA . VAL A 1 255 ? 6.276 -2.133 11.952 1.00 89.62 255 VAL A CA 1
ATOM 1955 C C . VAL A 1 255 ? 7.042 -3.443 11.795 1.00 89.62 255 VAL A C 1
ATOM 1957 O O . VAL A 1 255 ? 8.085 -3.653 12.414 1.00 89.62 255 VAL A O 1
ATOM 1960 N N . VAL A 1 256 ? 6.512 -4.365 10.997 1.00 89.31 256 VAL A N 1
ATOM 1961 C CA . VAL A 1 256 ? 7.118 -5.684 10.809 1.00 89.31 256 VAL A CA 1
ATOM 1962 C C . VAL A 1 256 ? 8.358 -5.533 9.940 1.00 89.31 256 VAL A C 1
ATOM 1964 O O . VAL A 1 256 ? 8.271 -5.153 8.774 1.00 89.31 256 VAL A O 1
ATOM 1967 N N . ARG A 1 257 ? 9.525 -5.870 10.498 1.00 89.69 257 ARG A N 1
ATOM 1968 C CA . ARG A 1 257 ? 10.781 -5.882 9.747 1.00 89.69 257 ARG A CA 1
ATOM 1969 C C . ARG A 1 257 ? 10.800 -7.046 8.752 1.00 89.69 257 ARG A C 1
ATOM 1971 O O . ARG A 1 257 ? 10.880 -8.196 9.189 1.00 89.69 257 ARG A O 1
ATOM 1978 N N . PRO A 1 258 ? 10.789 -6.787 7.433 1.00 89.44 258 PRO A N 1
ATOM 1979 C CA . PRO A 1 258 ? 10.873 -7.846 6.444 1.00 89.44 258 PRO A CA 1
ATOM 1980 C C . PRO A 1 258 ? 12.289 -8.422 6.403 1.00 89.44 258 PRO A C 1
ATOM 1982 O O . PRO A 1 258 ? 13.271 -7.770 6.777 1.00 89.44 258 PRO A O 1
ATOM 1985 N N . ALA A 1 259 ? 12.424 -9.632 5.864 1.00 90.69 259 ALA A N 1
ATOM 1986 C CA . ALA A 1 259 ? 13.742 -10.161 5.548 1.00 90.69 259 ALA A CA 1
ATOM 1987 C C . ALA A 1 259 ? 14.417 -9.288 4.473 1.00 90.69 259 ALA A C 1
ATOM 1989 O O . ALA A 1 259 ? 13.789 -8.884 3.490 1.00 90.69 259 ALA A O 1
ATOM 1990 N N . GLN A 1 260 ? 15.726 -9.049 4.598 1.00 91.44 260 GLN A N 1
ATOM 1991 C CA . GLN A 1 260 ? 16.489 -8.235 3.638 1.00 91.44 260 GLN A CA 1
ATOM 1992 C C . GLN A 1 260 ? 16.309 -8.732 2.190 1.00 91.44 260 GLN A C 1
ATOM 1994 O O . GLN A 1 260 ? 16.080 -7.94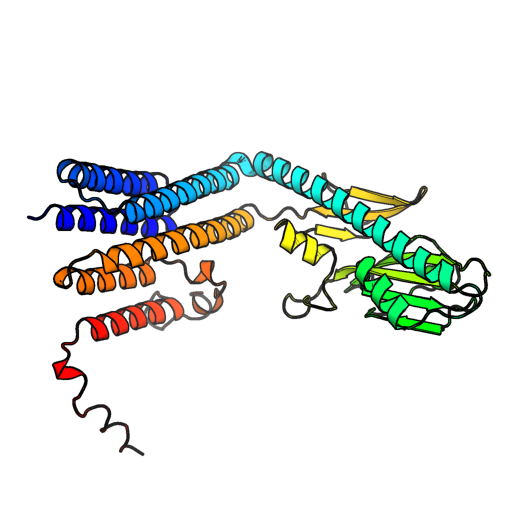5 1.272 1.00 91.44 260 GLN A O 1
ATOM 1999 N N . ALA A 1 261 ? 16.335 -10.054 1.986 1.00 88.81 261 ALA A N 1
ATOM 2000 C CA . ALA A 1 261 ? 16.140 -10.677 0.677 1.00 88.81 261 ALA A CA 1
ATOM 2001 C C . ALA A 1 261 ? 14.715 -10.502 0.120 1.00 88.81 261 ALA A C 1
ATOM 2003 O O . ALA A 1 261 ? 14.517 -10.454 -1.095 1.00 88.81 261 ALA A O 1
ATOM 2004 N N . GLU A 1 262 ? 13.704 -10.428 0.982 1.00 88.31 262 GLU A N 1
ATOM 2005 C CA . GLU A 1 262 ? 12.326 -10.149 0.582 1.00 88.31 262 GLU A CA 1
ATOM 2006 C C . GLU A 1 262 ? 12.173 -8.689 0.152 1.00 88.31 262 GLU A C 1
ATOM 2008 O O . GLU A 1 262 ? 11.689 -8.417 -0.950 1.00 88.31 262 GLU A O 1
ATOM 2013 N N . ARG A 1 263 ? 12.699 -7.756 0.956 1.00 91.75 263 ARG A N 1
ATOM 2014 C CA . ARG A 1 263 ? 12.714 -6.322 0.640 1.00 91.75 263 ARG A CA 1
ATOM 2015 C C . ARG A 1 263 ? 13.470 -6.022 -0.649 1.00 91.75 263 ARG A C 1
ATOM 2017 O O . ARG A 1 263 ? 13.010 -5.215 -1.458 1.00 91.75 263 ARG A O 1
ATOM 2024 N N . TYR A 1 264 ? 14.601 -6.688 -0.871 1.00 89.69 264 TYR A N 1
ATOM 2025 C CA . TYR A 1 264 ? 15.347 -6.586 -2.121 1.00 89.69 264 TYR A CA 1
ATOM 2026 C C . TYR A 1 264 ? 14.488 -7.019 -3.314 1.00 89.69 264 TYR A C 1
ATOM 2028 O O . TYR A 1 264 ? 14.369 -6.275 -4.287 1.00 89.69 264 TYR A O 1
ATOM 2036 N N . ARG A 1 265 ? 13.840 -8.190 -3.235 1.00 86.62 265 ARG A N 1
ATOM 2037 C CA . ARG A 1 265 ? 13.007 -8.731 -4.322 1.00 86.62 265 ARG A CA 1
ATOM 2038 C C . ARG A 1 265 ? 11.813 -7.829 -4.636 1.00 86.62 265 ARG A C 1
ATOM 2040 O O . ARG A 1 265 ? 11.585 -7.515 -5.807 1.00 86.62 265 ARG A O 1
ATOM 2047 N N . SER A 1 266 ? 11.083 -7.377 -3.618 1.00 86.88 266 SER A N 1
ATOM 2048 C CA . SER A 1 266 ? 9.918 -6.503 -3.806 1.00 86.88 266 SER A CA 1
ATOM 2049 C C . SER A 1 266 ? 10.312 -5.137 -4.381 1.00 86.88 266 SER A C 1
ATOM 2051 O O . SER A 1 266 ? 9.674 -4.640 -5.315 1.00 86.88 266 SER A O 1
ATOM 2053 N N . THR A 1 267 ? 11.422 -4.566 -3.905 1.00 90.62 267 THR A N 1
ATOM 2054 C CA . THR A 1 267 ? 11.968 -3.296 -4.404 1.00 90.62 267 THR A CA 1
ATOM 2055 C C . THR A 1 267 ? 12.479 -3.428 -5.838 1.00 90.62 267 THR A C 1
ATOM 2057 O O . THR A 1 267 ? 12.166 -2.582 -6.680 1.00 90.62 267 THR A O 1
ATOM 2060 N N . GLN A 1 268 ? 13.195 -4.511 -6.155 1.00 89.12 268 GLN A N 1
ATOM 2061 C CA . GLN A 1 268 ? 13.674 -4.797 -7.508 1.00 89.12 268 GLN A CA 1
ATOM 2062 C C . GLN A 1 268 ? 12.499 -4.898 -8.485 1.00 89.12 268 GLN A C 1
ATOM 2064 O O . GLN A 1 268 ? 12.527 -4.252 -9.530 1.00 89.12 268 GLN A O 1
ATOM 2069 N N . GLY A 1 269 ? 11.446 -5.648 -8.139 1.00 85.94 269 GLY A N 1
ATOM 2070 C CA . GLY A 1 269 ? 10.252 -5.781 -8.978 1.00 85.94 269 GLY A CA 1
ATOM 2071 C C . GLY A 1 269 ? 9.553 -4.441 -9.229 1.00 85.94 269 GLY A C 1
ATOM 2072 O O . GLY A 1 269 ? 9.181 -4.132 -10.363 1.00 85.94 269 GLY A O 1
ATOM 2073 N N . ARG A 1 270 ? 9.432 -3.596 -8.195 1.00 88.81 270 ARG A N 1
ATOM 2074 C CA . ARG A 1 270 ? 8.826 -2.258 -8.302 1.00 88.81 270 ARG A CA 1
ATOM 2075 C C . ARG A 1 270 ? 9.603 -1.348 -9.258 1.00 88.81 270 ARG A C 1
ATOM 2077 O O . ARG A 1 270 ? 8.993 -0.738 -10.137 1.00 88.81 270 ARG A O 1
ATOM 2084 N N . TRP A 1 271 ? 10.928 -1.276 -9.125 1.00 91.06 271 TRP A N 1
ATOM 2085 C CA . TRP A 1 271 ? 11.766 -0.488 -10.034 1.00 91.06 271 TRP A CA 1
ATOM 2086 C C . TRP A 1 271 ? 11.804 -1.076 -11.444 1.00 91.06 271 TRP A C 1
ATOM 2088 O O . TRP A 1 271 ? 11.685 -0.326 -12.411 1.00 91.06 271 TRP A O 1
ATOM 2098 N N . ALA A 1 272 ? 11.871 -2.403 -11.576 1.00 87.81 272 ALA A N 1
ATOM 2099 C CA . ALA A 1 272 ? 11.820 -3.081 -12.865 1.00 87.81 272 ALA A CA 1
ATOM 2100 C C . ALA A 1 272 ? 10.528 -2.762 -13.631 1.00 87.81 272 ALA A C 1
ATOM 2102 O O . ALA A 1 272 ? 10.602 -2.456 -14.816 1.00 87.81 272 ALA A O 1
ATOM 2103 N N . ARG A 1 273 ? 9.358 -2.726 -12.970 1.00 88.56 273 ARG A N 1
ATOM 2104 C CA . ARG A 1 273 ? 8.094 -2.303 -13.608 1.00 88.56 273 ARG A CA 1
ATOM 2105 C C . ARG A 1 273 ? 8.145 -0.864 -14.127 1.00 88.56 273 ARG A C 1
ATOM 2107 O O . ARG A 1 273 ? 7.705 -0.611 -15.245 1.00 88.56 273 ARG A O 1
ATOM 2114 N N . ARG A 1 274 ? 8.706 0.069 -13.350 1.00 92.25 274 ARG A N 1
ATOM 2115 C CA . ARG A 1 274 ? 8.845 1.482 -13.757 1.00 92.25 274 ARG A CA 1
ATOM 2116 C C . ARG A 1 274 ? 9.785 1.639 -14.954 1.00 92.25 274 ARG A C 1
ATOM 2118 O O . ARG A 1 274 ? 9.432 2.303 -15.925 1.00 92.25 274 ARG A O 1
ATOM 2125 N N . VAL A 1 275 ? 10.953 0.994 -14.906 1.00 89.81 275 VAL A N 1
ATOM 2126 C CA . VAL A 1 275 ? 11.921 1.000 -16.015 1.00 89.81 275 VAL A CA 1
ATOM 2127 C C . VAL A 1 275 ? 11.325 0.333 -17.251 1.00 89.81 275 VAL A C 1
ATOM 2129 O O . VAL A 1 275 ? 11.451 0.877 -18.343 1.00 89.81 275 VAL A O 1
ATOM 2132 N N . LEU A 1 276 ? 10.619 -0.790 -17.091 1.00 88.50 276 LEU A N 1
ATOM 2133 C CA . LEU A 1 276 ? 9.936 -1.476 -18.185 1.00 88.50 276 LEU A CA 1
ATOM 2134 C C . LEU A 1 276 ? 8.878 -0.584 -18.840 1.00 88.50 276 LEU A C 1
ATOM 2136 O O . LEU A 1 276 ? 8.852 -0.498 -20.061 1.00 88.50 276 LEU A O 1
ATOM 2140 N N . ALA A 1 277 ? 8.037 0.103 -18.063 1.00 89.94 277 ALA A N 1
ATOM 2141 C CA . ALA A 1 277 ? 7.020 1.002 -18.611 1.00 89.94 277 ALA A CA 1
ATOM 2142 C C . ALA A 1 277 ? 7.647 2.111 -19.476 1.00 89.94 277 ALA A C 1
ATOM 2144 O O . ALA A 1 277 ? 7.202 2.355 -20.599 1.00 89.94 277 ALA A O 1
ATOM 2145 N N . LEU A 1 278 ? 8.734 2.727 -18.999 1.00 90.06 278 LEU A N 1
ATOM 2146 C CA . LEU A 1 278 ? 9.469 3.747 -19.754 1.00 90.06 278 LEU A CA 1
ATOM 2147 C C . LEU A 1 278 ? 10.188 3.162 -20.977 1.00 90.06 278 LEU A C 1
ATOM 2149 O O . LEU A 1 278 ? 10.181 3.773 -22.045 1.00 90.06 278 LEU A O 1
ATOM 2153 N N . ALA A 1 279 ? 10.766 1.968 -20.850 1.00 87.69 279 ALA A N 1
ATOM 2154 C CA . ALA A 1 279 ? 11.402 1.255 -21.951 1.00 87.69 279 ALA A CA 1
ATOM 2155 C C . ALA A 1 279 ? 10.386 0.885 -23.045 1.00 87.69 279 ALA A C 1
ATOM 2157 O O . ALA A 1 279 ? 10.675 1.066 -24.225 1.00 87.69 279 ALA A O 1
ATOM 2158 N N . LEU A 1 280 ? 9.180 0.444 -22.677 1.00 87.88 280 LEU A N 1
ATOM 2159 C CA . LEU A 1 280 ? 8.087 0.167 -23.613 1.00 87.88 280 LEU A 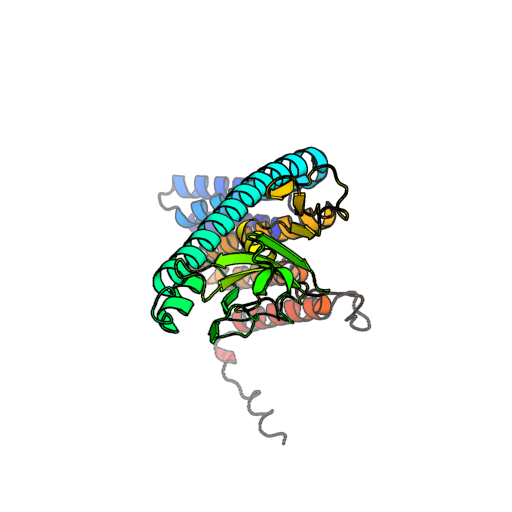CA 1
ATOM 2160 C C . LEU A 1 280 ? 7.604 1.446 -24.306 1.00 87.88 280 LEU A C 1
ATOM 2162 O O . LEU A 1 280 ? 7.415 1.447 -25.521 1.00 87.88 280 LEU A O 1
ATOM 2166 N N . ALA A 1 281 ? 7.478 2.559 -23.579 1.00 87.75 281 ALA A N 1
ATOM 2167 C CA . ALA A 1 281 ? 7.157 3.851 -24.185 1.00 87.75 281 ALA A CA 1
ATOM 2168 C C . ALA A 1 281 ? 8.244 4.295 -25.185 1.00 87.75 281 ALA A C 1
ATOM 2170 O O . ALA A 1 281 ? 7.935 4.673 -26.319 1.00 87.75 281 ALA A O 1
ATOM 2171 N N . ALA A 1 282 ? 9.523 4.186 -24.807 1.00 86.12 282 ALA A N 1
ATOM 2172 C CA . ALA A 1 282 ? 10.654 4.483 -25.686 1.00 86.12 282 ALA A CA 1
ATOM 2173 C C . ALA A 1 282 ? 10.681 3.560 -26.916 1.00 86.12 282 ALA A C 1
ATOM 2175 O O . ALA A 1 282 ? 10.944 4.019 -28.029 1.00 86.12 282 ALA A O 1
ATOM 2176 N N . TRP A 1 283 ? 10.352 2.280 -26.738 1.00 86.25 283 TRP A N 1
ATOM 2177 C CA . TRP A 1 283 ? 10.227 1.300 -27.813 1.00 86.25 283 TRP A CA 1
ATOM 2178 C C . TRP A 1 283 ? 9.127 1.671 -28.811 1.00 86.25 283 TRP A C 1
ATOM 2180 O O . TRP A 1 283 ? 9.380 1.690 -30.014 1.00 86.25 283 TRP A O 1
ATOM 2190 N N . LEU A 1 284 ? 7.934 2.058 -28.346 1.00 85.69 284 LEU A N 1
ATOM 2191 C CA . LEU A 1 284 ? 6.842 2.505 -29.221 1.00 85.69 284 LEU A CA 1
ATOM 2192 C C . LEU A 1 284 ? 7.236 3.740 -30.047 1.00 85.69 284 LEU A C 1
ATOM 2194 O O . LEU A 1 284 ? 6.943 3.817 -31.244 1.00 85.69 284 LEU A O 1
ATOM 2198 N N . VAL A 1 285 ? 7.947 4.690 -29.435 1.00 84.12 285 VAL A N 1
ATOM 2199 C CA . VAL A 1 285 ? 8.494 5.861 -30.137 1.00 84.12 285 VAL A CA 1
ATOM 2200 C C . VAL A 1 285 ? 9.546 5.435 -31.168 1.00 84.12 285 VAL A C 1
ATOM 2202 O O . VAL A 1 285 ? 9.492 5.874 -32.319 1.00 84.12 285 VAL A O 1
ATOM 2205 N N . LEU A 1 286 ? 10.458 4.527 -30.805 1.00 81.12 286 LEU A N 1
ATOM 2206 C CA . LEU A 1 286 ? 11.460 3.964 -31.718 1.00 81.12 286 LEU A CA 1
ATOM 2207 C C . LEU A 1 286 ? 10.831 3.270 -32.924 1.00 81.12 286 LEU A C 1
ATOM 2209 O O . LEU A 1 286 ? 11.332 3.425 -34.040 1.00 81.12 286 LEU A O 1
ATOM 2213 N N . LEU A 1 287 ? 9.734 2.540 -32.733 1.00 81.69 287 LEU A N 1
ATOM 2214 C CA . LEU A 1 287 ? 9.020 1.881 -33.823 1.00 81.69 287 LEU A CA 1
ATOM 2215 C C . LEU A 1 287 ? 8.438 2.875 -34.821 1.00 81.69 287 LEU A C 1
ATOM 2217 O O . LEU A 1 287 ? 8.591 2.682 -36.028 1.00 81.69 287 LEU A O 1
ATOM 2221 N N . ARG A 1 288 ? 7.821 3.959 -34.339 1.00 80.12 288 ARG A N 1
ATOM 2222 C CA . ARG A 1 288 ? 7.269 5.006 -35.211 1.00 80.12 288 ARG A CA 1
ATOM 2223 C C . ARG A 1 288 ? 8.356 5.702 -36.029 1.00 80.12 288 ARG A C 1
ATOM 2225 O O . ARG A 1 288 ? 8.141 5.995 -37.202 1.00 80.12 288 ARG A O 1
ATOM 2232 N N . LEU A 1 289 ? 9.527 5.915 -35.435 1.00 76.81 289 LEU A N 1
ATOM 2233 C CA . LEU A 1 289 ? 10.640 6.637 -36.057 1.00 76.81 289 LEU A CA 1
ATOM 2234 C C . LEU A 1 289 ? 11.538 5.754 -36.938 1.00 76.81 289 LEU A C 1
ATOM 2236 O O . LEU A 1 289 ? 12.249 6.265 -37.802 1.00 76.81 289 LEU A O 1
ATOM 2240 N N . SER A 1 290 ? 11.522 4.434 -36.738 1.00 74.62 290 SER A N 1
ATOM 2241 C CA . SER A 1 290 ? 12.355 3.504 -37.508 1.00 74.62 290 SER A CA 1
ATOM 2242 C C . SER A 1 290 ? 11.823 3.323 -38.937 1.00 74.62 290 SER A C 1
ATOM 2244 O O . SER A 1 290 ? 10.607 3.254 -39.128 1.00 74.62 290 SER A O 1
ATOM 2246 N N . PRO A 1 291 ? 12.693 3.197 -39.957 1.00 73.06 291 PRO A N 1
ATOM 2247 C CA . PRO A 1 291 ? 12.275 2.863 -41.319 1.00 73.06 291 PRO A CA 1
ATOM 2248 C C . PRO A 1 291 ? 11.692 1.443 -41.391 1.00 73.06 291 PRO A C 1
ATOM 2250 O O . PRO A 1 291 ? 12.137 0.557 -40.661 1.00 73.06 291 PRO A O 1
ATOM 2253 N N . LEU A 1 292 ? 10.726 1.210 -42.293 1.00 71.06 292 LEU A N 1
ATOM 2254 C CA . LEU A 1 292 ? 9.970 -0.052 -42.399 1.00 71.06 292 LEU A CA 1
ATOM 2255 C C . LEU A 1 292 ? 10.879 -1.290 -42.522 1.00 71.06 292 LEU A C 1
ATOM 2257 O O . LEU A 1 292 ? 10.623 -2.303 -41.879 1.00 71.06 292 LEU A O 1
ATOM 2261 N N . SER A 1 293 ? 11.991 -1.166 -43.254 1.00 71.19 293 SER A N 1
ATOM 2262 C CA . SER A 1 293 ? 12.996 -2.224 -43.436 1.00 71.19 293 SER A CA 1
ATOM 2263 C C . SER A 1 293 ? 13.719 -2.648 -42.152 1.00 71.19 293 SER A C 1
ATOM 2265 O O . SER A 1 293 ? 14.262 -3.746 -42.097 1.00 71.19 293 SER A O 1
ATOM 2267 N N . TRP A 1 294 ? 13.726 -1.807 -41.114 1.00 69.75 294 TRP A N 1
ATOM 2268 C CA . TRP A 1 294 ? 14.322 -2.118 -39.811 1.00 69.75 294 TRP A CA 1
ATOM 2269 C C . TRP A 1 294 ? 13.277 -2.463 -38.743 1.00 69.75 294 TRP A C 1
ATOM 2271 O O . TRP A 1 294 ? 13.616 -3.072 -37.735 1.00 69.75 294 TRP A O 1
ATOM 2281 N N . ARG A 1 295 ? 11.999 -2.116 -38.952 1.00 71.19 295 ARG A N 1
ATOM 2282 C CA . ARG A 1 295 ? 10.935 -2.349 -37.960 1.00 71.19 295 ARG A CA 1
ATOM 2283 C C . ARG A 1 295 ? 10.741 -3.831 -37.663 1.00 71.19 295 ARG A C 1
ATOM 2285 O O . ARG A 1 295 ? 10.740 -4.205 -36.500 1.00 71.19 295 ARG A O 1
ATOM 2292 N N . VAL A 1 296 ? 10.622 -4.668 -38.691 1.00 69.56 296 VAL A N 1
ATOM 2293 C CA . VAL A 1 296 ? 10.372 -6.111 -38.527 1.00 69.56 296 VAL A CA 1
ATOM 2294 C C . VAL A 1 296 ? 11.500 -6.817 -37.757 1.00 69.56 296 VAL A C 1
ATOM 2296 O O . VAL A 1 296 ? 11.199 -7.414 -36.723 1.00 69.56 296 VAL A O 1
ATOM 2299 N N . PRO A 1 297 ? 12.789 -6.714 -38.150 1.00 69.62 297 PRO A N 1
ATOM 2300 C CA . PRO A 1 297 ? 13.871 -7.347 -37.394 1.00 69.62 297 PRO A CA 1
ATOM 2301 C C . PRO A 1 297 ? 14.095 -6.713 -36.013 1.00 69.62 297 PRO A C 1
ATOM 2303 O O . PRO A 1 297 ? 14.532 -7.399 -35.094 1.00 69.62 297 PRO A O 1
ATOM 2306 N N . ALA A 1 298 ? 13.775 -5.432 -35.815 1.00 69.56 298 ALA A N 1
ATOM 2307 C CA . ALA A 1 298 ? 13.911 -4.806 -34.504 1.00 69.56 298 ALA A CA 1
ATOM 2308 C C . ALA A 1 298 ? 12.792 -5.210 -33.531 1.00 69.56 298 ALA A C 1
ATOM 2310 O O . ALA A 1 298 ? 13.085 -5.494 -32.371 1.00 69.56 298 ALA A O 1
ATOM 2311 N N . VAL A 1 299 ? 11.534 -5.296 -33.988 1.00 71.19 299 VAL A N 1
ATOM 2312 C CA . VAL A 1 299 ? 10.411 -5.847 -33.201 1.00 71.19 299 VAL A CA 1
ATOM 2313 C C . VAL A 1 299 ? 10.705 -7.294 -32.837 1.00 71.19 299 VAL A C 1
ATOM 2315 O O . VAL A 1 299 ? 10.632 -7.653 -31.672 1.00 71.19 299 VAL A O 1
ATOM 2318 N N . ALA A 1 300 ? 11.112 -8.097 -33.816 1.00 69.69 300 ALA A N 1
ATOM 2319 C CA . ALA A 1 300 ? 11.549 -9.472 -33.627 1.00 69.69 300 ALA A CA 1
ATOM 2320 C C . ALA A 1 300 ? 12.563 -9.632 -32.487 1.00 69.69 300 ALA A C 1
ATOM 2322 O O . ALA A 1 300 ? 12.355 -10.394 -31.545 1.00 69.69 300 ALA A O 1
ATOM 2323 N N . LEU A 1 301 ? 13.658 -8.875 -32.577 1.00 71.94 301 LEU A N 1
ATOM 2324 C CA . LEU A 1 301 ? 14.779 -8.978 -31.655 1.00 71.94 301 LEU A CA 1
ATOM 2325 C C . LEU A 1 301 ? 14.402 -8.448 -30.270 1.00 71.94 301 LEU A C 1
ATOM 2327 O O . LEU A 1 301 ? 14.803 -9.027 -29.269 1.00 71.94 301 LEU A O 1
ATOM 2331 N N . THR A 1 302 ? 13.581 -7.399 -30.193 1.00 70.38 302 THR A N 1
ATOM 2332 C CA . THR A 1 302 ? 13.130 -6.852 -28.906 1.00 70.38 302 THR A CA 1
ATOM 2333 C C . THR A 1 302 ? 12.040 -7.664 -28.232 1.00 70.38 302 THR A C 1
ATOM 2335 O O . THR A 1 302 ? 12.096 -7.805 -27.018 1.00 70.38 302 THR A O 1
ATOM 2338 N N . VAL A 1 303 ? 11.104 -8.255 -28.974 1.00 71.62 303 VAL A N 1
ATOM 2339 C CA . VAL A 1 303 ? 10.116 -9.198 -28.429 1.00 71.62 303 VAL A CA 1
ATOM 2340 C C . VAL A 1 303 ? 10.812 -10.475 -27.958 1.00 71.62 303 VAL A C 1
ATOM 2342 O O . VAL A 1 303 ? 10.536 -10.941 -26.856 1.00 71.62 303 VAL A O 1
ATOM 2345 N N . GLY A 1 304 ? 11.780 -10.992 -28.724 1.00 71.12 304 GLY A N 1
ATOM 2346 C CA . GLY A 1 304 ? 12.627 -12.105 -28.289 1.00 71.12 304 GLY A CA 1
ATOM 2347 C C . GLY A 1 304 ? 13.464 -11.761 -27.052 1.00 71.12 304 GLY A C 1
ATOM 2348 O O . GLY A 1 304 ? 13.506 -12.533 -26.097 1.00 71.12 304 GLY A O 1
ATOM 2349 N N . ALA A 1 305 ? 14.074 -10.572 -27.017 1.00 71.88 305 ALA A N 1
ATOM 2350 C CA . ALA A 1 305 ? 14.823 -10.093 -25.857 1.00 71.88 305 ALA A CA 1
ATOM 2351 C C . ALA A 1 305 ? 13.922 -9.891 -24.632 1.00 71.88 305 ALA A C 1
ATOM 2353 O O . ALA A 1 305 ? 14.319 -10.259 -23.536 1.00 71.88 305 ALA A O 1
ATOM 2354 N N . LEU A 1 306 ? 12.702 -9.371 -24.798 1.00 72.12 306 LEU A N 1
ATOM 2355 C CA . LEU A 1 306 ? 11.698 -9.299 -23.736 1.00 72.12 306 LEU A CA 1
ATOM 2356 C C . LEU A 1 306 ? 11.351 -10.709 -23.240 1.00 72.12 306 LEU A C 1
ATOM 2358 O O . LEU A 1 306 ? 11.451 -10.966 -22.050 1.00 72.12 306 LEU A O 1
ATOM 2362 N N . ALA A 1 307 ? 11.047 -11.663 -24.116 1.00 70.44 307 ALA A N 1
ATOM 2363 C CA . ALA A 1 307 ? 10.742 -13.034 -23.697 1.00 70.44 307 ALA A CA 1
ATOM 2364 C C . ALA A 1 307 ? 11.900 -13.717 -22.938 1.00 70.44 307 ALA A C 1
ATOM 2366 O O . ALA A 1 307 ? 11.665 -14.515 -22.032 1.00 70.44 307 ALA A O 1
ATOM 2367 N N . LEU A 1 308 ? 13.152 -13.394 -23.279 1.00 70.44 308 LEU A N 1
ATOM 2368 C CA . LEU A 1 308 ? 14.339 -13.982 -22.653 1.00 70.44 308 LEU A CA 1
ATOM 2369 C C . LEU A 1 308 ? 14.782 -13.270 -21.371 1.00 70.44 308 LEU A C 1
ATOM 2371 O O . LEU A 1 308 ? 15.209 -13.937 -20.424 1.00 70.44 308 LEU A O 1
ATOM 2375 N N . LEU A 1 309 ? 14.730 -11.939 -21.349 1.00 70.31 309 LEU A N 1
ATOM 2376 C CA . LEU A 1 309 ? 15.302 -11.101 -20.292 1.00 70.31 309 LEU A CA 1
ATOM 2377 C C . LEU A 1 309 ? 14.269 -10.665 -19.261 1.00 70.31 309 LEU A C 1
ATOM 2379 O O . LEU A 1 309 ? 14.649 -10.380 -18.125 1.00 70.31 309 LEU A O 1
ATOM 2383 N N . LEU A 1 310 ? 12.988 -10.598 -19.632 1.00 71.56 310 LEU A N 1
ATOM 2384 C CA . LEU A 1 310 ? 11.951 -10.112 -18.739 1.00 71.56 310 LEU A CA 1
ATOM 2385 C C . LEU A 1 310 ? 11.705 -11.156 -17.639 1.00 71.56 310 LEU A C 1
ATOM 2387 O O . LEU A 1 310 ? 11.322 -12.288 -17.941 1.00 71.56 310 LEU A O 1
ATOM 2391 N N . PRO A 1 311 ? 11.905 -10.815 -16.354 1.00 66.75 311 PRO A N 1
ATOM 2392 C CA . PRO A 1 311 ? 11.617 -11.727 -15.258 1.00 66.75 311 PRO A CA 1
ATOM 2393 C C . PRO A 1 311 ? 10.101 -11.740 -15.008 1.00 66.75 311 PRO A C 1
ATOM 2395 O O . PRO A 1 311 ? 9.624 -11.205 -14.008 1.00 66.75 311 PRO A O 1
ATOM 2398 N N . VAL A 1 312 ? 9.335 -12.305 -15.950 1.00 64.12 312 VAL A N 1
ATOM 2399 C CA . VAL A 1 312 ? 7.858 -12.346 -15.938 1.00 64.12 312 VAL A CA 1
ATOM 2400 C C . VAL A 1 312 ? 7.338 -12.938 -14.628 1.00 64.12 312 VAL A C 1
ATOM 2402 O O . VAL A 1 312 ? 6.435 -12.372 -14.014 1.00 64.12 312 VAL A O 1
ATOM 2405 N N . GLU A 1 313 ? 8.008 -13.982 -14.138 1.00 66.44 313 GLU A N 1
ATOM 2406 C CA . GLU A 1 313 ? 7.781 -14.610 -12.830 1.00 66.44 313 GLU A CA 1
ATOM 2407 C C . GLU A 1 313 ? 7.750 -13.592 -11.668 1.00 66.44 313 GLU A C 1
ATOM 2409 O O . GLU A 1 313 ? 6.919 -13.691 -10.769 1.00 66.44 313 GLU A O 1
ATOM 2414 N N . ARG A 1 314 ? 8.614 -12.566 -11.712 1.00 64.19 314 ARG A N 1
ATOM 2415 C CA . ARG A 1 314 ? 8.786 -11.559 -10.649 1.00 64.19 314 ARG A CA 1
ATOM 2416 C C . ARG A 1 314 ? 7.919 -10.329 -10.859 1.00 64.19 314 ARG A C 1
ATOM 2418 O O . ARG A 1 314 ? 7.541 -9.673 -9.895 1.00 64.19 314 ARG A O 1
ATOM 2425 N N . LEU A 1 315 ? 7.642 -9.982 -12.113 1.00 62.06 315 LEU A N 1
ATOM 2426 C CA . LEU A 1 315 ? 6.880 -8.780 -12.453 1.00 62.06 315 LEU A CA 1
ATOM 2427 C C . LEU A 1 315 ? 5.381 -8.961 -12.213 1.00 62.06 315 LEU A C 1
ATOM 2429 O O . LEU A 1 315 ? 4.728 -8.009 -11.776 1.00 62.06 315 LEU A O 1
ATOM 2433 N N . PHE A 1 316 ? 4.873 -10.169 -12.475 1.00 64.69 316 PHE A N 1
ATOM 2434 C CA . PHE A 1 316 ? 3.445 -10.492 -12.442 1.00 64.69 316 PHE A CA 1
ATOM 2435 C C . PHE A 1 316 ? 3.050 -11.445 -11.304 1.00 64.69 316 PHE A C 1
ATOM 2437 O O . PHE A 1 316 ? 1.880 -11.782 -11.184 1.00 64.69 316 PHE A O 1
ATOM 2444 N N . GLY A 1 317 ? 3.998 -11.888 -10.467 1.00 58.59 317 GLY A N 1
ATOM 2445 C CA . GLY A 1 317 ? 3.701 -12.737 -9.303 1.00 58.59 317 GLY A CA 1
ATOM 2446 C C . GLY A 1 317 ? 3.241 -14.160 -9.646 1.00 58.59 317 GLY A C 1
ATOM 2447 O O . GLY A 1 317 ? 2.785 -14.884 -8.771 1.00 58.59 317 GLY A O 1
ATOM 2448 N N . VAL A 1 318 ? 3.391 -14.591 -10.899 1.00 61.91 318 VAL A N 1
ATOM 2449 C CA . VAL A 1 318 ? 3.005 -15.923 -11.405 1.00 61.91 318 VAL A CA 1
ATOM 2450 C C . VAL A 1 318 ? 4.098 -16.974 -11.176 1.00 61.91 318 VAL A C 1
ATOM 2452 O O . VAL A 1 318 ? 4.359 -17.812 -12.036 1.00 61.91 318 VAL A O 1
ATOM 2455 N N . LEU A 1 319 ? 4.742 -16.938 -10.005 1.00 62.25 319 LEU A N 1
ATOM 2456 C CA . LEU A 1 319 ? 5.800 -17.875 -9.602 1.00 62.25 319 LEU A CA 1
ATOM 2457 C C . LEU A 1 319 ? 5.480 -19.362 -9.867 1.00 62.25 319 LEU A C 1
ATOM 2459 O O . LEU A 1 319 ? 6.394 -20.041 -10.335 1.00 62.25 319 LEU A O 1
ATOM 2463 N N . PRO A 1 320 ? 4.241 -19.871 -9.674 1.00 63.62 320 PRO A N 1
ATOM 2464 C CA . PRO A 1 320 ? 3.948 -21.288 -9.893 1.00 63.62 320 PRO A CA 1
ATOM 2465 C C . PRO A 1 320 ? 4.263 -21.756 -11.319 1.00 63.62 320 PRO A C 1
ATOM 2467 O O . PRO A 1 320 ? 4.924 -22.767 -11.498 1.00 63.62 320 PRO A O 1
ATOM 2470 N N . PHE A 1 321 ? 3.901 -20.986 -12.351 1.00 56.56 321 PHE A N 1
ATOM 2471 C CA . PHE A 1 321 ? 4.098 -21.379 -13.759 1.00 56.56 321 PHE A CA 1
ATOM 2472 C C . PHE A 1 321 ? 5.554 -21.300 -14.241 1.00 56.56 321 PHE A C 1
ATOM 2474 O O . PHE A 1 321 ? 5.895 -21.814 -15.311 1.00 56.56 321 PHE A O 1
ATOM 2481 N N . PHE A 1 322 ? 6.410 -20.619 -13.479 1.00 61.12 322 PHE A N 1
ATOM 2482 C CA . PHE A 1 322 ? 7.820 -20.411 -13.804 1.00 61.12 322 PHE A CA 1
ATOM 2483 C C . PHE A 1 322 ? 8.765 -21.184 -12.881 1.00 61.12 322 PHE A C 1
ATOM 2485 O O . PHE A 1 322 ? 9.967 -21.210 -13.149 1.00 61.12 322 PHE A O 1
ATOM 2492 N N . SER A 1 323 ? 8.225 -21.840 -11.851 1.00 58.56 323 SER A N 1
ATOM 2493 C CA . SER A 1 323 ? 8.948 -22.699 -10.923 1.00 58.56 323 SER A CA 1
ATOM 2494 C C . SER A 1 323 ? 9.389 -23.994 -11.618 1.00 58.56 323 SER A C 1
ATOM 2496 O O . SER A 1 323 ? 8.543 -24.778 -12.056 1.00 58.56 323 SER A O 1
ATOM 2498 N N . PRO A 1 324 ? 10.703 -24.270 -11.703 1.00 56.44 324 PRO A N 1
ATOM 2499 C CA . PRO A 1 324 ? 11.209 -25.563 -12.154 1.00 56.44 324 PRO A CA 1
ATOM 2500 C C . PRO A 1 324 ? 10.908 -26.693 -11.160 1.00 56.44 324 PRO A C 1
ATOM 2502 O O . PRO A 1 324 ? 11.195 -27.836 -11.461 1.00 56.44 324 PRO A O 1
ATOM 2505 N N . ALA A 1 325 ? 10.398 -26.410 -9.960 1.00 59.59 325 ALA A N 1
ATOM 2506 C CA . ALA A 1 325 ? 9.989 -27.465 -9.034 1.00 59.59 325 ALA A CA 1
ATOM 2507 C C . ALA A 1 325 ? 8.572 -27.974 -9.346 1.00 59.59 325 ALA A C 1
ATOM 2509 O O . ALA A 1 325 ? 8.296 -29.153 -9.155 1.00 59.59 325 ALA A O 1
ATOM 2510 N N . ASP A 1 326 ? 7.708 -27.101 -9.874 1.00 55.78 326 ASP A N 1
ATOM 2511 C CA . ASP A 1 326 ? 6.281 -27.389 -10.060 1.00 55.78 326 ASP A CA 1
ATOM 2512 C C . ASP A 1 326 ? 5.934 -27.767 -11.511 1.00 55.78 326 ASP A C 1
ATOM 2514 O O . ASP A 1 326 ? 5.021 -28.556 -11.742 1.00 55.78 326 ASP A O 1
ATOM 2518 N N . TYR A 1 327 ? 6.675 -27.246 -12.502 1.00 56.62 327 TYR A N 1
ATOM 2519 C CA . TYR A 1 327 ? 6.436 -27.512 -13.929 1.00 56.62 327 TYR A CA 1
ATOM 2520 C C . TYR A 1 327 ? 7.747 -27.709 -14.705 1.00 56.62 327 TYR A C 1
ATOM 2522 O O . TYR A 1 327 ? 8.185 -26.832 -15.462 1.00 56.62 327 TYR A O 1
ATOM 2530 N N . LEU A 1 328 ? 8.370 -28.879 -14.536 1.00 56.44 328 LEU A N 1
ATOM 2531 C CA . LEU A 1 328 ? 9.439 -29.356 -15.419 1.00 56.44 328 LEU A CA 1
ATOM 2532 C C . LEU A 1 328 ? 8.852 -29.982 -16.677 1.00 56.44 328 LEU A C 1
ATOM 2534 O O . LEU A 1 328 ? 8.034 -30.897 -16.612 1.00 56.44 328 LEU A O 1
ATOM 2538 N N . LEU A 1 329 ? 9.330 -29.529 -17.832 1.00 57.53 329 LEU A N 1
ATOM 2539 C CA . LEU A 1 329 ? 9.150 -30.267 -19.072 1.00 57.53 329 LEU A CA 1
ATOM 2540 C C . LEU A 1 329 ? 10.190 -31.396 -19.129 1.00 57.53 329 LEU A C 1
ATOM 2542 O O . LEU A 1 329 ? 11.385 -31.127 -18.960 1.00 57.53 329 LEU A O 1
ATOM 2546 N N . PRO A 1 330 ? 9.779 -32.653 -19.376 1.00 52.84 330 PRO A N 1
ATOM 2547 C CA . PRO A 1 330 ? 10.723 -33.755 -19.495 1.00 52.84 330 PRO A CA 1
ATOM 2548 C C . PRO A 1 330 ? 11.721 -33.470 -20.629 1.00 52.84 330 PRO A C 1
ATOM 2550 O O . PRO A 1 330 ? 11.333 -33.232 -21.770 1.00 52.84 330 PRO A O 1
ATOM 2553 N N . GLY A 1 331 ? 13.017 -33.463 -20.297 1.00 64.56 331 GLY A N 1
ATOM 2554 C CA . GLY A 1 331 ? 14.117 -33.265 -21.250 1.00 64.56 331 GLY A CA 1
ATOM 2555 C C . GLY A 1 331 ? 14.574 -31.817 -21.483 1.00 64.56 331 GLY A C 1
ATOM 2556 O O . GLY A 1 331 ? 15.548 -31.622 -22.207 1.00 64.56 331 GLY A O 1
ATOM 2557 N N . LEU A 1 332 ? 13.944 -30.803 -20.871 1.00 62.03 332 LEU A N 1
ATOM 2558 C CA . LEU A 1 332 ? 14.353 -29.397 -21.011 1.00 62.03 332 LEU A CA 1
ATOM 2559 C C . LEU A 1 332 ? 14.538 -28.721 -19.639 1.00 62.03 332 LEU A C 1
ATOM 2561 O O . LEU A 1 332 ? 13.595 -28.690 -18.850 1.00 62.03 332 LEU A O 1
ATOM 2565 N N . PRO A 1 333 ? 15.699 -28.095 -19.352 1.00 61.84 333 PRO A N 1
ATOM 2566 C CA . PRO A 1 333 ? 15.928 -27.339 -18.118 1.00 61.84 333 PRO A CA 1
ATOM 2567 C C . PRO A 1 333 ? 15.270 -25.945 -18.186 1.00 61.84 333 PRO A C 1
ATOM 2569 O O . PRO A 1 333 ? 15.912 -24.918 -17.967 1.00 61.84 333 PRO A O 1
ATOM 2572 N N . ALA A 1 334 ? 13.990 -25.891 -18.556 1.00 61.47 334 ALA A N 1
ATOM 2573 C CA . ALA A 1 334 ? 13.210 -24.667 -18.689 1.00 61.47 334 ALA A CA 1
ATOM 2574 C C . ALA A 1 334 ? 11.802 -24.871 -18.118 1.00 61.47 334 ALA A C 1
ATOM 2576 O O . ALA A 1 334 ? 11.178 -25.906 -18.343 1.00 61.47 334 ALA A O 1
ATOM 2577 N N . SER A 1 335 ? 11.291 -23.870 -17.399 1.00 70.44 335 SER A N 1
ATOM 2578 C CA . SER A 1 335 ? 9.919 -23.889 -16.892 1.00 70.44 335 SER A CA 1
ATOM 2579 C C . SER A 1 335 ? 8.897 -23.685 -18.013 1.00 70.44 335 SER A C 1
ATOM 2581 O O . SER A 1 335 ? 9.170 -22.987 -18.998 1.00 70.44 335 SER A O 1
ATOM 2583 N N . LEU A 1 336 ? 7.702 -24.264 -17.850 1.00 69.38 336 LEU A N 1
ATOM 2584 C CA . LEU A 1 336 ? 6.596 -24.178 -18.813 1.00 69.38 336 LEU A CA 1
ATOM 2585 C C . LEU A 1 336 ? 6.295 -22.731 -19.232 1.00 69.38 336 LEU A C 1
ATOM 2587 O O . LEU A 1 336 ? 6.215 -22.436 -20.426 1.00 69.38 336 LEU A O 1
ATOM 2591 N N . GLY A 1 337 ? 6.215 -21.807 -18.269 1.00 67.69 337 GLY A N 1
ATOM 2592 C CA . GLY A 1 337 ? 5.987 -20.388 -18.546 1.00 67.69 337 GLY A CA 1
ATOM 2593 C C . GLY A 1 337 ? 7.056 -19.775 -19.454 1.00 67.69 337 GLY A C 1
ATOM 2594 O O . GLY A 1 337 ? 6.746 -18.963 -20.328 1.00 67.69 337 GLY A O 1
ATOM 2595 N N . ARG A 1 338 ? 8.320 -20.198 -19.322 1.00 69.94 338 ARG A N 1
ATOM 2596 C CA . ARG A 1 338 ? 9.414 -19.698 -20.165 1.00 69.94 338 ARG A CA 1
ATOM 2597 C C . ARG A 1 338 ? 9.344 -20.247 -21.584 1.00 69.94 338 ARG A C 1
ATOM 2599 O O . ARG A 1 338 ? 9.602 -19.505 -22.528 1.00 69.94 338 ARG A O 1
ATOM 2606 N N . VAL A 1 339 ? 8.938 -21.504 -21.742 1.00 71.69 339 VAL A N 1
ATOM 2607 C CA . VAL A 1 339 ? 8.689 -22.097 -23.063 1.00 71.69 339 VAL A CA 1
ATOM 2608 C C . VAL A 1 339 ? 7.523 -21.394 -23.755 1.00 71.69 339 VAL A C 1
ATOM 2610 O O . VAL A 1 339 ? 7.666 -21.005 -24.911 1.00 71.69 339 VAL A O 1
ATOM 2613 N N . MET A 1 340 ? 6.417 -21.124 -23.053 1.00 71.94 340 MET A N 1
ATOM 2614 C CA . MET A 1 340 ? 5.286 -20.386 -23.630 1.00 71.94 340 MET A CA 1
ATOM 2615 C C . MET A 1 340 ? 5.665 -18.967 -24.071 1.00 71.94 340 MET A C 1
ATOM 2617 O O . MET A 1 340 ? 5.245 -18.535 -25.143 1.00 71.94 340 MET A O 1
ATOM 2621 N N . LEU A 1 341 ? 6.497 -18.253 -23.302 1.00 72.56 341 LEU A N 1
ATOM 2622 C CA . LEU A 1 341 ? 7.001 -16.934 -23.707 1.00 72.56 341 LEU A CA 1
ATOM 2623 C C . LEU A 1 341 ? 7.857 -17.003 -24.974 1.00 72.56 341 LEU A C 1
ATOM 2625 O O . LEU A 1 341 ? 7.700 -16.167 -25.863 1.00 72.56 341 LEU A O 1
ATOM 2629 N N . VAL A 1 342 ? 8.746 -17.993 -25.072 1.00 72.50 342 VAL A N 1
ATOM 2630 C CA . VAL A 1 342 ? 9.602 -18.186 -26.252 1.00 72.50 342 VAL A CA 1
ATOM 2631 C C . VAL A 1 342 ? 8.764 -18.568 -27.473 1.00 72.50 342 VAL A C 1
ATOM 2633 O O . VAL A 1 342 ? 8.950 -17.985 -28.540 1.00 72.50 342 VAL A O 1
ATOM 2636 N N . VAL A 1 343 ? 7.805 -19.485 -27.322 1.00 74.94 343 VAL A N 1
ATOM 2637 C CA . VAL A 1 343 ? 6.888 -19.894 -28.397 1.00 74.94 343 VAL A CA 1
ATOM 2638 C C . VAL A 1 343 ? 6.007 -18.725 -28.838 1.00 74.94 343 VAL A C 1
ATOM 2640 O O . VAL A 1 343 ? 5.871 -18.488 -30.035 1.00 74.94 343 VAL A O 1
ATOM 2643 N N . GLY A 1 344 ? 5.462 -17.945 -27.903 1.00 71.50 344 GLY A N 1
ATOM 2644 C CA . GLY A 1 344 ? 4.682 -16.746 -28.212 1.00 71.50 344 GLY A CA 1
ATOM 2645 C C . GLY A 1 344 ? 5.508 -15.689 -28.950 1.00 71.50 344 GLY A C 1
ATOM 2646 O O . GLY A 1 344 ? 5.064 -15.155 -29.966 1.00 71.50 344 GLY A O 1
ATOM 2647 N N . ALA A 1 345 ? 6.742 -15.435 -28.504 1.00 70.56 345 ALA A N 1
ATOM 2648 C CA . ALA A 1 345 ? 7.667 -14.544 -29.199 1.00 70.56 345 ALA A CA 1
ATOM 2649 C C . ALA A 1 345 ? 7.988 -15.040 -30.617 1.00 70.56 345 ALA A C 1
ATOM 2651 O O . ALA A 1 345 ? 8.005 -14.241 -31.554 1.00 70.56 345 ALA A O 1
ATOM 2652 N N . LEU A 1 346 ? 8.180 -16.351 -30.791 1.00 71.81 346 LEU A N 1
ATOM 2653 C CA . LEU A 1 346 ? 8.405 -16.978 -32.093 1.00 71.81 346 LEU A CA 1
ATOM 2654 C C . LEU A 1 346 ? 7.165 -16.890 -32.998 1.00 71.81 346 LEU A C 1
ATOM 2656 O O . LEU A 1 346 ? 7.298 -16.612 -34.185 1.00 71.81 346 LEU A O 1
ATOM 2660 N N . ALA A 1 347 ? 5.957 -17.059 -32.460 1.00 69.44 347 ALA A N 1
ATOM 2661 C CA . ALA A 1 347 ? 4.713 -16.915 -33.215 1.00 69.44 347 ALA A CA 1
ATOM 2662 C C . ALA A 1 347 ? 4.502 -15.467 -33.694 1.00 69.44 347 ALA A C 1
ATOM 2664 O O . ALA A 1 347 ? 4.188 -15.238 -34.863 1.00 69.44 347 ALA A O 1
ATOM 2665 N N . ILE A 1 348 ? 4.754 -14.479 -32.824 1.00 68.19 348 ILE A N 1
ATOM 2666 C CA . ILE A 1 348 ? 4.738 -13.050 -33.183 1.00 68.19 348 ILE A CA 1
ATOM 2667 C C . ILE A 1 348 ? 5.788 -12.767 -34.264 1.00 68.19 348 ILE A C 1
ATOM 2669 O O . ILE A 1 348 ? 5.505 -12.072 -35.241 1.00 68.19 348 ILE A O 1
ATOM 2673 N N . TRP A 1 349 ? 6.985 -13.342 -34.121 1.00 65.75 349 TRP A N 1
ATOM 2674 C CA . TRP A 1 349 ? 8.053 -13.235 -35.109 1.00 65.75 349 TRP A CA 1
ATOM 2675 C C . TRP A 1 349 ? 7.628 -13.767 -36.480 1.00 65.75 349 TRP A C 1
ATOM 2677 O O . TRP A 1 349 ? 7.696 -13.045 -37.476 1.00 65.75 349 TRP A O 1
ATOM 2687 N N . LEU A 1 350 ? 7.120 -14.999 -36.525 1.00 70.75 350 LEU A N 1
ATOM 2688 C CA . LEU A 1 350 ? 6.652 -15.649 -37.747 1.00 70.75 350 LEU A CA 1
ATOM 2689 C C . LEU A 1 350 ? 5.492 -14.876 -38.389 1.00 70.75 350 LEU A C 1
ATOM 2691 O O . LEU A 1 350 ? 5.475 -14.709 -39.608 1.00 70.75 350 LEU A O 1
ATOM 2695 N N . GLY A 1 351 ? 4.564 -14.330 -37.598 1.00 66.25 351 GLY A N 1
ATOM 2696 C CA . GLY A 1 351 ? 3.449 -13.515 -38.094 1.00 66.25 351 GLY A CA 1
ATOM 2697 C C . GLY A 1 351 ? 3.868 -12.164 -38.694 1.00 66.25 351 GLY A C 1
ATOM 2698 O O . GLY A 1 351 ? 3.196 -11.657 -39.600 1.00 66.25 351 GLY A O 1
ATOM 2699 N N . LEU A 1 352 ? 4.983 -11.593 -38.223 1.00 65.69 352 LEU A N 1
ATOM 2700 C CA . LEU A 1 352 ? 5.550 -10.328 -38.712 1.00 65.69 352 LEU A CA 1
ATOM 2701 C C . LEU A 1 352 ? 6.467 -10.503 -39.929 1.00 65.69 352 LEU A C 1
ATOM 2703 O O . LEU A 1 352 ? 6.529 -9.606 -40.768 1.00 65.69 352 LEU A O 1
ATOM 2707 N N . VAL A 1 353 ? 7.182 -11.627 -40.015 1.00 64.56 353 VAL A N 1
ATOM 2708 C CA . VAL A 1 353 ? 8.098 -11.945 -41.126 1.00 64.56 353 VAL A CA 1
ATOM 2709 C C . VAL A 1 353 ? 7.358 -12.588 -42.305 1.00 64.56 353 VAL A C 1
ATOM 2711 O O . VAL A 1 353 ? 7.821 -12.500 -43.442 1.00 64.56 353 VAL A O 1
ATOM 2714 N N . SER A 1 354 ? 6.189 -13.193 -42.071 1.00 55.50 354 SER A N 1
ATOM 2715 C CA . SER A 1 354 ? 5.398 -13.803 -43.141 1.00 55.50 354 SER A CA 1
ATOM 2716 C C . SER A 1 354 ? 4.897 -12.750 -44.142 1.00 55.50 354 SER A C 1
ATOM 2718 O O . SER A 1 354 ? 4.208 -11.806 -43.742 1.00 55.50 354 SER A O 1
ATOM 2720 N N . PRO A 1 355 ? 5.199 -12.901 -45.447 1.00 49.47 355 PRO A N 1
ATOM 2721 C CA . PRO A 1 355 ? 4.739 -11.972 -46.470 1.00 49.47 355 PRO A CA 1
ATOM 2722 C C . PRO A 1 355 ? 3.201 -11.970 -46.559 1.00 49.47 355 PRO A C 1
ATOM 2724 O O . PRO A 1 355 ? 2.569 -13.013 -46.362 1.00 49.47 355 PRO A O 1
ATOM 2727 N N . PRO A 1 356 ? 2.571 -10.825 -46.892 1.00 52.22 356 PRO A N 1
ATOM 2728 C CA . PRO A 1 356 ? 1.112 -10.700 -46.958 1.00 52.22 356 PRO A CA 1
ATOM 2729 C C . PRO A 1 356 ? 0.457 -11.672 -47.955 1.00 52.22 356 PRO A C 1
ATOM 2731 O O . PRO A 1 356 ? -0.710 -12.008 -47.787 1.00 52.22 356 PRO A O 1
ATOM 2734 N N . SER A 1 357 ? 1.210 -12.204 -48.923 1.00 50.31 357 SER A N 1
ATOM 2735 C CA . SER A 1 357 ? 0.752 -13.218 -49.883 1.00 50.31 357 SER A CA 1
ATOM 2736 C C . SER A 1 357 ? 0.529 -14.620 -49.296 1.00 50.31 357 SER A C 1
ATOM 2738 O O . SER A 1 357 ? 0.016 -15.484 -49.998 1.00 50.31 357 SER A O 1
ATOM 2740 N N . ARG A 1 358 ? 0.878 -14.869 -48.024 1.00 49.31 358 ARG A N 1
ATOM 2741 C CA . ARG A 1 358 ? 0.559 -16.123 -47.308 1.00 49.31 358 ARG A CA 1
ATOM 2742 C C . ARG A 1 358 ? -0.500 -15.967 -46.212 1.00 49.31 358 ARG A C 1
ATOM 2744 O O . ARG A 1 358 ? -0.809 -16.942 -45.537 1.00 49.31 358 ARG A O 1
ATOM 2751 N N . ARG A 1 359 ? -1.086 -14.773 -46.035 1.00 46.03 359 ARG A N 1
ATOM 2752 C CA . ARG A 1 359 ? -2.175 -14.538 -45.058 1.00 46.03 359 ARG A CA 1
ATOM 2753 C C . ARG A 1 359 ? -3.557 -15.012 -45.529 1.00 46.03 359 ARG A C 1
ATOM 2755 O O . ARG A 1 359 ? -4.512 -14.920 -44.771 1.00 46.03 359 ARG A O 1
ATOM 2762 N N . GLY A 1 360 ? -3.650 -15.575 -46.731 1.00 48.88 360 GLY A N 1
ATOM 2763 C CA . GLY A 1 360 ? -4.812 -16.317 -47.209 1.00 48.88 360 GLY A CA 1
ATOM 2764 C C . GLY A 1 360 ? -4.345 -17.483 -48.072 1.00 48.88 360 GLY A C 1
ATOM 2765 O O . GLY A 1 360 ? -3.948 -17.286 -49.214 1.00 48.88 360 GLY A O 1
ATOM 2766 N N . GLY A 1 361 ? -4.337 -18.687 -47.507 1.00 36.62 361 GLY A N 1
ATOM 2767 C CA . GLY A 1 361 ? -4.019 -19.929 -48.208 1.00 36.62 361 GLY A CA 1
ATOM 2768 C C . GLY A 1 361 ? -4.481 -21.129 -47.371 1.00 36.62 361 GLY A C 1
ATOM 2769 O O . GLY A 1 361 ? -4.351 -21.083 -46.148 1.00 36.62 361 GLY A O 1
ATOM 2770 N N . PRO A 1 362 ? -5.067 -22.168 -47.986 1.00 42.69 362 PRO A N 1
ATOM 2771 C CA . PRO A 1 362 ? -6.171 -22.973 -47.450 1.00 42.69 362 PRO A CA 1
ATOM 2772 C C . PRO A 1 362 ? -5.734 -24.089 -46.483 1.00 42.69 362 PRO A C 1
ATOM 2774 O O . PRO A 1 362 ? -6.089 -25.248 -46.659 1.00 42.69 362 PRO A O 1
ATOM 2777 N N . LEU A 1 363 ? -4.951 -23.760 -45.454 1.00 44.66 363 LEU A N 1
ATOM 2778 C CA . LEU A 1 363 ? -4.616 -24.705 -44.377 1.00 44.66 363 LEU A CA 1
ATOM 2779 C C . LEU A 1 363 ? -5.470 -24.512 -43.116 1.00 44.66 363 LEU A C 1
ATOM 2781 O O . LEU A 1 363 ? -5.570 -25.428 -42.309 1.00 44.66 363 LEU A O 1
ATOM 2785 N N . VAL A 1 364 ? -6.165 -23.376 -42.984 1.00 41.25 364 VAL A N 1
ATOM 2786 C CA . VAL A 1 364 ? -7.176 -23.167 -41.927 1.00 41.25 364 VAL A CA 1
ATOM 2787 C C . VAL A 1 364 ? -8.516 -23.834 -42.282 1.00 41.25 364 VAL A C 1
ATOM 2789 O O . VAL A 1 364 ? -9.289 -24.167 -41.393 1.00 41.25 364 VAL A O 1
ATOM 2792 N N . THR A 1 365 ? -8.770 -24.143 -43.558 1.00 39.66 365 THR A N 1
ATOM 2793 C CA . THR A 1 365 ? -9.934 -24.943 -43.978 1.00 39.66 365 THR A CA 1
ATOM 2794 C C . THR A 1 365 ? -9.759 -26.449 -43.767 1.00 39.66 365 THR A C 1
ATOM 2796 O O . THR A 1 365 ? -10.759 -27.145 -43.661 1.00 39.66 365 THR A O 1
ATOM 2799 N N . ALA A 1 366 ? -8.531 -26.967 -43.636 1.00 39.72 366 ALA A N 1
ATOM 2800 C CA . ALA A 1 366 ? -8.303 -28.407 -43.455 1.00 39.72 366 ALA A CA 1
ATOM 2801 C C . ALA A 1 366 ? -8.558 -28.908 -42.016 1.00 39.72 366 ALA A C 1
ATOM 2803 O O . ALA A 1 366 ? -8.789 -30.095 -41.819 1.00 39.72 366 ALA A O 1
ATOM 2804 N N . LEU A 1 367 ? -8.568 -28.015 -41.018 1.00 37.56 367 LEU A N 1
ATOM 2805 C CA . LEU A 1 367 ? -8.898 -28.347 -39.621 1.00 37.56 367 LEU A CA 1
ATOM 2806 C C . LEU A 1 367 ? -10.374 -28.094 -39.261 1.00 37.56 367 LEU A C 1
ATOM 2808 O O . LEU A 1 367 ? -10.791 -28.440 -38.164 1.00 37.56 367 LEU A O 1
ATOM 2812 N N . ALA A 1 368 ? -11.171 -27.540 -40.182 1.00 38.44 368 ALA A N 1
ATOM 2813 C CA . ALA A 1 368 ? -12.619 -27.371 -40.017 1.00 38.44 368 ALA A CA 1
ATOM 2814 C C . ALA A 1 368 ? -13.448 -28.495 -40.678 1.00 38.44 368 ALA A C 1
ATOM 2816 O O . ALA A 1 368 ? -14.664 -28.526 -40.520 1.00 38.44 368 ALA A O 1
ATOM 2817 N N . THR A 1 369 ? -12.809 -29.425 -41.400 1.00 38.78 369 THR A N 1
ATOM 2818 C CA . THR A 1 369 ? -13.460 -30.598 -42.023 1.00 38.78 369 THR A CA 1
ATOM 2819 C C . THR A 1 369 ? -12.996 -31.940 -41.452 1.00 38.78 369 THR A C 1
ATOM 2821 O O . THR A 1 369 ? -13.344 -32.980 -41.998 1.00 38.78 369 THR A O 1
ATOM 2824 N N . ALA A 1 370 ? -12.230 -31.933 -40.362 1.00 35.03 370 ALA A N 1
ATOM 2825 C CA . ALA A 1 370 ? -11.968 -33.125 -39.560 1.00 35.03 370 ALA A CA 1
ATOM 2826 C C . ALA A 1 370 ? -12.777 -33.019 -38.259 1.00 35.03 370 ALA A C 1
ATOM 2828 O O . ALA A 1 370 ? -12.236 -32.715 -37.197 1.00 35.03 370 ALA A O 1
ATOM 2829 N N . VAL A 1 371 ? -14.096 -33.165 -38.414 1.00 43.28 371 VAL A N 1
ATOM 2830 C CA . VAL A 1 371 ? -14.994 -33.665 -37.362 1.00 43.28 371 VAL A CA 1
ATOM 2831 C C . VAL A 1 371 ? -14.771 -35.163 -37.238 1.00 43.28 371 VAL A C 1
ATOM 2833 O O . VAL A 1 371 ? -14.633 -35.803 -38.308 1.00 43.28 371 VAL A O 1
#

Radius of gyration: 29.69 Å; chains: 1; bounding box: 63×53×83 Å

pLDDT: mean 81.37, std 14.32, range [35.03, 97.38]

Sequence (371 aa):
MSAARMQTRWGWVALGSLLAWLRWPSWLWIAGALGALGLGWAVGRWRGRGPLALTLLAGAAAAVAGVGVETLHRITQEWPTYWSRQEAQAGEALQQRIEALIARGDAAVADVAASSGTVLPTLEDLEDARGRGGLSALAVYDLSGVPLLWTGVHHGEVPEAVRTDFRSYLYHETPLFGYLYFTLPSPGGQTVVVGAALLRAELPATLAAGEHESFASRFREGTGEEIRISTGERVQGPAVWDFRWEERTLFSMQVVRPAQAERYRSTQGRWARRVLALALAAWLVLLRLSPLSWRVPAVALTVGALALLLPVERLFGVLPFFSPADYLLPGLPASLGRVMLVVGALAIWLGLVSPPSRRGGPLVTALATAV